Protein AF-A0A0D6QF45-F1 (afdb_monomer_lite)

pLDDT: mean 82.02, std 12.29, range [34.06, 95.31]

Radius of gyration: 24.41 Å; chains: 1; bounding box: 62×56×66 Å

Sequence (271 aa):
MAVQIRWSPSSDTDIDYYNVESGPEAIGPWTSIVHVSESLTGSYFNTTLGLYEYTDQNGSLSTWYRVTVVNQLGILSSPSAPFQSIGLVSPPLADVDELKAYLDITHTNDDALITTLIAAASTFVESYTGVDFRYRLKTEIRDGDGGKLMTLRERPVVSIVSVAIDEQSIAESVGLSVDGWYFHDGHLRLRGHRFTLGDGNVQISYTCGYPVVPFDIKQAVIEMAGLKYRDRTRIGKTSESMAGQSVSFLPAVVPLSVLAVLDAYRRIPCL

Structure (mmCIF, N/CA/C/O backbone):
data_AF-A0A0D6QF45-F1
#
_entry.id   AF-A0A0D6QF45-F1
#
loop_
_atom_site.group_PDB
_atom_site.id
_atom_site.type_symbol
_atom_site.label_atom_id
_atom_site.label_alt_id
_atom_site.label_comp_id
_atom_site.label_asym_id
_atom_site.label_entity_id
_atom_site.label_seq_id
_atom_site.pdbx_PDB_ins_code
_atom_site.Cartn_x
_atom_site.Cartn_y
_atom_site.Cartn_z
_atom_site.occupancy
_atom_site.B_iso_or_equiv
_atom_site.auth_seq_id
_atom_site.auth_comp_id
_atom_site.auth_asym_id
_atom_site.auth_atom_id
_atom_site.pdbx_PDB_model_num
ATOM 1 N N . MET A 1 1 ? 0.188 13.848 14.757 1.00 58.53 1 MET A N 1
ATOM 2 C CA . MET A 1 1 ? 0.964 12.587 14.833 1.00 58.53 1 MET A CA 1
ATOM 3 C C . MET A 1 1 ? 2.325 12.919 14.263 1.00 58.53 1 MET A C 1
ATOM 5 O O . MET A 1 1 ? 2.348 13.488 13.189 1.00 58.53 1 MET A O 1
ATOM 9 N N . ALA A 1 2 ? 3.434 12.641 14.947 1.00 67.50 2 ALA A N 1
ATOM 10 C CA . ALA A 1 2 ? 4.733 13.021 14.396 1.00 67.50 2 ALA A CA 1
ATOM 11 C C . ALA A 1 2 ? 4.996 12.290 13.067 1.00 67.50 2 ALA A C 1
ATOM 13 O O . ALA A 1 2 ? 4.770 11.083 12.949 1.00 67.50 2 ALA A O 1
ATOM 14 N N . VAL A 1 3 ? 5.452 13.041 12.076 1.00 74.50 3 VAL A N 1
ATOM 15 C CA . VAL A 1 3 ? 5.662 12.604 10.700 1.00 74.50 3 VAL A CA 1
ATOM 16 C C . VAL A 1 3 ? 7.142 12.739 10.373 1.00 74.50 3 VAL A C 1
ATOM 18 O O . VAL A 1 3 ? 7.715 13.799 10.595 1.00 74.50 3 VAL A O 1
ATOM 21 N N . GLN A 1 4 ? 7.765 11.689 9.835 1.00 82.38 4 GLN A N 1
ATOM 22 C CA . GLN A 1 4 ? 9.158 11.759 9.394 1.00 82.38 4 GLN A CA 1
ATOM 23 C C . GLN A 1 4 ? 9.240 11.914 7.874 1.00 82.38 4 GLN A C 1
ATOM 25 O O . GLN A 1 4 ? 8.581 11.195 7.123 1.00 82.38 4 GLN A O 1
ATOM 30 N N . ILE A 1 5 ? 10.077 12.845 7.438 1.00 83.75 5 ILE A N 1
ATOM 31 C CA . ILE A 1 5 ? 10.382 13.152 6.044 1.00 83.75 5 ILE A CA 1
ATOM 32 C C . ILE A 1 5 ? 11.847 12.814 5.807 1.00 83.75 5 ILE A C 1
ATOM 34 O O . ILE A 1 5 ? 12.688 13.073 6.671 1.00 83.75 5 ILE A O 1
ATOM 38 N N . ARG A 1 6 ? 12.149 12.238 4.642 1.00 84.31 6 ARG A N 1
ATOM 39 C CA . ARG A 1 6 ? 13.512 11.887 4.243 1.00 84.31 6 ARG A CA 1
ATOM 40 C C . ARG A 1 6 ? 13.784 12.310 2.811 1.00 84.31 6 ARG A C 1
ATOM 42 O O . ARG A 1 6 ? 12.895 12.198 1.970 1.00 84.31 6 ARG A O 1
ATOM 49 N N . TRP A 1 7 ? 15.003 12.752 2.534 1.00 85.25 7 TRP A N 1
ATOM 50 C CA . TRP A 1 7 ? 15.450 13.073 1.179 1.00 85.25 7 TRP A CA 1
ATOM 51 C C . TRP A 1 7 ? 16.940 12.786 1.009 1.00 85.25 7 TRP A C 1
ATOM 53 O O . TRP A 1 7 ? 17.706 12.757 1.975 1.00 85.25 7 TRP A O 1
ATOM 63 N N . SER A 1 8 ? 17.339 12.541 -0.235 1.00 84.44 8 SER A N 1
ATOM 64 C CA . SER A 1 8 ? 18.741 12.335 -0.586 1.00 84.44 8 SER A CA 1
ATOM 65 C C . SER A 1 8 ? 19.498 13.664 -0.611 1.00 84.44 8 SER A C 1
ATOM 67 O O . SER A 1 8 ? 18.905 14.681 -0.981 1.00 84.44 8 SER A O 1
ATOM 69 N N . PRO A 1 9 ? 20.798 13.673 -0.267 1.00 83.94 9 PRO A N 1
ATOM 70 C CA . PRO A 1 9 ? 21.658 14.814 -0.559 1.00 83.94 9 PRO A CA 1
ATOM 71 C C . PRO A 1 9 ? 21.661 15.093 -2.068 1.00 83.94 9 PRO A C 1
ATOM 73 O O . PRO A 1 9 ? 21.595 14.171 -2.886 1.00 83.94 9 PRO A O 1
ATOM 76 N N . SER A 1 10 ? 21.717 16.369 -2.429 1.00 80.44 10 SER A N 1
ATOM 77 C CA . SER A 1 10 ? 21.915 16.800 -3.809 1.00 80.44 10 SER A CA 1
ATOM 78 C C . SER A 1 10 ? 23.373 16.583 -4.235 1.00 80.44 10 SER A C 1
ATOM 80 O O . SER A 1 10 ? 24.265 16.408 -3.407 1.00 80.44 10 SER A O 1
ATOM 82 N N . SER A 1 11 ? 23.616 16.570 -5.545 1.00 78.44 11 SER A N 1
ATOM 83 C CA . SER A 1 11 ? 24.958 16.482 -6.129 1.00 78.44 11 SER A CA 1
ATOM 84 C C . SER A 1 11 ? 25.642 17.841 -6.315 1.00 78.44 11 SER A C 1
ATOM 86 O O . SER A 1 11 ? 26.818 17.870 -6.677 1.00 78.44 11 SER A O 1
ATOM 88 N N . ASP A 1 12 ? 24.913 18.946 -6.135 1.00 78.25 12 ASP A N 1
ATOM 89 C CA . ASP A 1 12 ? 25.458 20.297 -6.294 1.00 78.25 12 ASP A CA 1
ATOM 90 C C . ASP A 1 12 ? 26.380 20.667 -5.127 1.00 78.25 12 ASP A C 1
ATOM 92 O O . ASP A 1 12 ? 26.134 20.310 -3.980 1.00 78.25 12 ASP A O 1
ATOM 96 N N . THR A 1 13 ? 27.464 21.387 -5.420 1.00 77.94 13 THR A N 1
ATOM 97 C CA . THR A 1 13 ? 28.523 21.697 -4.442 1.00 77.94 13 THR A CA 1
ATOM 98 C C . THR A 1 13 ? 28.381 23.067 -3.777 1.00 77.94 13 THR A C 1
ATOM 100 O O . THR A 1 13 ? 29.193 23.412 -2.921 1.00 77.94 13 THR A O 1
ATOM 103 N N . ASP A 1 14 ? 27.427 23.891 -4.214 1.00 84.69 14 ASP A N 1
ATOM 104 C CA . ASP A 1 14 ? 27.227 25.276 -3.764 1.00 84.69 14 ASP A CA 1
ATOM 105 C C . ASP A 1 14 ? 26.024 25.443 -2.821 1.00 84.69 14 ASP A C 1
ATOM 107 O O . ASP A 1 14 ? 25.532 26.557 -2.619 1.00 84.69 14 ASP A O 1
ATOM 111 N N . ILE A 1 15 ? 25.551 24.350 -2.226 1.00 84.62 15 ILE A N 1
ATOM 112 C CA . ILE A 1 15 ? 24.366 24.345 -1.373 1.00 84.62 15 ILE A CA 1
ATOM 113 C C . ILE A 1 15 ? 24.689 24.949 -0.007 1.00 84.62 15 ILE A C 1
ATOM 115 O O . ILE A 1 15 ? 25.722 24.680 0.602 1.00 84.62 15 ILE A O 1
ATOM 119 N N . ASP A 1 16 ? 23.775 25.786 0.475 1.00 87.56 16 ASP A N 1
ATOM 120 C CA . ASP A 1 16 ? 23.804 26.330 1.831 1.00 87.56 16 ASP A CA 1
ATOM 121 C C . ASP A 1 16 ? 22.859 25.526 2.737 1.00 87.56 16 ASP A C 1
ATOM 123 O O . ASP A 1 16 ? 23.262 24.949 3.754 1.00 87.56 16 ASP A O 1
ATOM 127 N N . TYR A 1 17 ? 21.592 25.396 2.325 1.00 89.69 17 TYR A N 1
ATOM 128 C CA . TYR A 1 17 ? 20.597 24.613 3.057 1.00 89.69 17 TYR A CA 1
ATOM 129 C C . TYR A 1 17 ? 19.458 24.083 2.179 1.00 89.69 17 TYR A C 1
ATOM 131 O O . TYR A 1 17 ? 19.120 24.614 1.121 1.00 89.69 17 TYR A O 1
ATOM 139 N N . TYR A 1 18 ? 18.805 23.046 2.692 1.00 90.81 18 TYR A N 1
ATOM 140 C CA . TYR A 1 18 ? 17.531 22.525 2.220 1.00 90.81 18 TYR A CA 1
ATOM 141 C C . TYR A 1 18 ? 16.396 23.228 2.970 1.00 90.81 18 TYR A C 1
ATOM 143 O O . TYR A 1 18 ? 16.365 23.256 4.201 1.00 90.81 18 TYR A O 1
ATOM 151 N N . ASN A 1 19 ? 15.458 23.809 2.233 1.00 92.81 19 ASN A N 1
ATOM 152 C CA . ASN A 1 19 ? 14.226 24.377 2.757 1.00 92.81 19 ASN A CA 1
ATOM 153 C C . ASN A 1 19 ? 13.110 23.338 2.641 1.00 92.81 19 ASN A C 1
ATOM 155 O O . ASN A 1 19 ? 12.711 22.966 1.536 1.00 92.81 19 ASN A O 1
ATOM 159 N N . VAL A 1 20 ? 12.609 22.867 3.780 1.00 91.88 20 VAL A N 1
ATOM 160 C CA . VAL A 1 20 ? 11.455 21.967 3.814 1.00 91.88 20 VAL A CA 1
ATOM 161 C C . VAL A 1 20 ? 10.206 22.815 3.999 1.00 91.88 20 VAL A C 1
ATOM 163 O O . VAL A 1 20 ? 10.118 23.627 4.923 1.00 91.88 20 VAL A O 1
ATOM 166 N N . GLU A 1 21 ? 9.231 22.618 3.121 1.00 93.50 21 GLU A N 1
ATOM 167 C CA . GLU A 1 21 ? 7.959 23.330 3.136 1.00 93.50 21 GLU A CA 1
ATOM 168 C C . GLU A 1 21 ? 6.806 22.341 3.307 1.00 93.50 21 GLU A C 1
ATOM 170 O O . GLU A 1 21 ? 6.863 21.217 2.805 1.00 93.50 21 GLU A O 1
ATOM 175 N N . SER A 1 22 ? 5.743 22.773 3.985 1.00 92.31 22 SER A N 1
ATOM 176 C CA . SER A 1 22 ? 4.495 22.021 4.127 1.00 92.31 22 SER A CA 1
ATOM 177 C C . SER A 1 22 ? 3.303 22.788 3.561 1.00 92.31 22 SER A C 1
ATOM 179 O O . SER A 1 22 ? 3.321 24.020 3.481 1.00 92.31 22 SER A O 1
ATOM 181 N N . GLY A 1 23 ? 2.267 22.060 3.159 1.00 89.50 23 GLY A N 1
ATOM 182 C CA . GLY A 1 23 ? 1.030 22.617 2.630 1.00 89.50 23 GLY A CA 1
ATOM 183 C C . GLY A 1 23 ? -0.173 21.699 2.873 1.00 89.50 23 GLY A C 1
ATOM 184 O O . GLY A 1 23 ? -0.007 20.500 3.123 1.00 89.50 23 GLY A O 1
ATOM 185 N N . PRO A 1 24 ? -1.399 22.247 2.814 1.00 82.69 24 PRO A N 1
ATOM 186 C CA . PRO A 1 24 ? -2.621 21.460 2.966 1.00 82.69 24 PRO A CA 1
ATOM 187 C C . PRO A 1 24 ? -2.957 20.640 1.708 1.00 82.69 24 PRO A C 1
ATOM 189 O O . PRO A 1 24 ? -3.601 19.600 1.815 1.00 82.69 24 PRO A O 1
ATOM 192 N N . GLU A 1 25 ? -2.504 21.078 0.528 1.00 83.81 25 GLU A N 1
ATOM 193 C CA . GLU A 1 25 ? -2.778 20.448 -0.768 1.00 83.81 25 GLU A CA 1
ATOM 194 C C . GLU A 1 25 ? -1.499 20.313 -1.605 1.00 83.81 25 GLU A C 1
ATOM 196 O O . GLU A 1 25 ? -0.525 21.040 -1.405 1.00 83.81 25 GLU A O 1
ATOM 201 N N . ALA A 1 26 ? -1.529 19.438 -2.616 1.00 80.56 26 ALA A N 1
ATOM 202 C CA . ALA A 1 26 ? -0.417 19.211 -3.546 1.00 80.56 26 ALA A CA 1
ATOM 203 C C . ALA A 1 26 ? 0.008 20.462 -4.332 1.00 80.56 26 ALA A C 1
ATOM 205 O O . ALA A 1 26 ? 1.092 20.496 -4.903 1.00 80.56 26 ALA A O 1
ATOM 206 N N . ILE A 1 27 ? -0.848 21.480 -4.394 1.00 84.12 27 ILE A N 1
ATOM 207 C CA . ILE A 1 27 ? -0.597 22.737 -5.104 1.00 84.12 27 ILE A CA 1
ATOM 208 C C . ILE A 1 27 ? -0.188 23.882 -4.162 1.00 84.12 27 ILE A C 1
ATOM 210 O O . ILE A 1 27 ? 0.164 24.963 -4.633 1.00 84.12 27 ILE A O 1
ATOM 214 N N . GLY A 1 28 ? -0.165 23.643 -2.847 1.00 85.56 28 GLY A N 1
ATOM 215 C CA . GLY A 1 28 ? 0.062 24.655 -1.815 1.00 85.56 28 GLY A CA 1
ATOM 216 C C . GLY A 1 28 ? -1.246 25.165 -1.192 1.00 85.56 28 GLY A C 1
ATOM 217 O O . GLY A 1 28 ? -2.274 24.506 -1.313 1.00 85.56 28 GLY A O 1
ATOM 218 N N . PRO A 1 29 ? -1.244 26.318 -0.502 1.00 89.31 29 PRO A N 1
ATOM 219 C CA . PRO A 1 29 ? -0.107 27.205 -0.246 1.00 89.31 29 PRO A CA 1
ATOM 220 C C . PRO A 1 29 ? 1.005 26.524 0.561 1.00 89.31 29 PRO A C 1
ATOM 222 O O . PRO A 1 29 ? 0.740 25.657 1.389 1.00 89.31 29 PRO A O 1
ATOM 225 N N . TRP A 1 30 ? 2.250 26.928 0.309 1.00 91.25 30 TRP A N 1
ATOM 226 C CA . TRP A 1 30 ? 3.442 26.341 0.922 1.00 91.25 30 TRP A CA 1
ATOM 227 C C . TRP A 1 30 ? 3.990 27.241 2.022 1.00 91.25 30 TRP A C 1
ATOM 229 O O . TRP A 1 30 ? 4.146 28.444 1.822 1.00 91.25 30 TRP A O 1
ATOM 239 N N . THR A 1 31 ? 4.287 26.649 3.173 1.00 92.31 31 THR A N 1
ATOM 240 C CA . THR A 1 31 ? 4.872 27.327 4.332 1.00 92.31 31 THR A CA 1
ATOM 241 C C . THR A 1 31 ? 6.173 26.634 4.707 1.00 92.31 31 THR A C 1
ATOM 243 O O . THR A 1 31 ? 6.184 25.419 4.902 1.00 92.31 31 THR A O 1
ATOM 246 N N . SER A 1 32 ? 7.266 27.392 4.816 1.00 91.44 32 SER A N 1
ATOM 247 C CA . SER A 1 32 ? 8.544 26.859 5.301 1.00 91.44 32 SER A CA 1
ATOM 248 C C . SER A 1 32 ? 8.409 26.408 6.756 1.00 91.44 32 SER A C 1
ATOM 250 O O . SER A 1 32 ? 7.883 27.147 7.592 1.00 91.44 32 SER A O 1
ATOM 252 N N . ILE A 1 33 ? 8.853 25.183 7.038 1.00 90.88 33 ILE A N 1
ATOM 253 C CA . ILE A 1 33 ? 8.795 24.576 8.375 1.00 90.88 33 ILE A CA 1
ATOM 254 C C . ILE A 1 33 ? 10.180 24.426 9.003 1.00 90.88 33 ILE A C 1
ATOM 256 O O . ILE A 1 33 ? 10.314 24.554 10.219 1.00 90.88 33 ILE A O 1
ATOM 260 N N . VAL A 1 34 ? 11.214 24.166 8.197 1.00 91.62 34 VAL A N 1
ATOM 261 C CA . VAL A 1 34 ? 12.590 24.030 8.679 1.00 91.62 34 VAL A CA 1
ATOM 262 C C . VAL A 1 34 ? 13.604 24.320 7.572 1.00 91.62 34 VAL A C 1
ATOM 264 O O . VAL A 1 34 ? 13.391 23.987 6.405 1.00 91.62 34 VAL A O 1
ATOM 267 N N . HIS A 1 35 ? 14.739 24.889 7.974 1.00 91.12 35 HIS A N 1
ATOM 268 C CA . HIS A 1 35 ? 15.948 24.984 7.164 1.00 91.12 35 HIS A CA 1
ATOM 269 C C . HIS A 1 35 ? 16.980 23.982 7.683 1.00 91.12 35 HIS A C 1
ATOM 271 O O . HIS A 1 35 ? 17.320 23.991 8.869 1.00 91.12 35 HIS A O 1
ATOM 277 N N . VAL A 1 36 ? 17.467 23.113 6.803 1.00 89.00 36 VAL A N 1
ATOM 278 C CA . VAL A 1 36 ? 18.444 22.071 7.123 1.00 89.00 36 VAL A CA 1
ATOM 279 C C . VAL A 1 36 ? 19.729 22.360 6.369 1.00 89.00 36 VAL A C 1
ATOM 281 O O . VAL A 1 36 ? 19.783 22.195 5.156 1.00 89.00 36 VAL A O 1
ATOM 284 N N . SER A 1 37 ? 20.762 22.807 7.080 1.00 85.88 37 SER A N 1
ATOM 285 C CA . SER A 1 37 ? 22.076 23.068 6.484 1.00 85.88 37 SER A CA 1
ATOM 286 C C . SER A 1 37 ? 22.671 21.807 5.864 1.00 85.88 37 SER A C 1
ATOM 288 O O . SER A 1 37 ? 22.517 20.706 6.408 1.00 85.88 37 SER A O 1
ATOM 290 N N . GLU A 1 38 ? 23.400 21.969 4.761 1.00 81.88 38 GLU A N 1
ATOM 291 C CA . GLU A 1 38 ? 24.112 20.858 4.134 1.00 81.88 38 GLU A CA 1
ATOM 292 C C . GLU A 1 38 ? 25.321 20.438 4.985 1.00 81.88 38 GLU A C 1
ATOM 294 O O . GLU A 1 38 ? 26.441 20.921 4.851 1.00 81.88 38 GLU A O 1
ATOM 299 N N . SER A 1 39 ? 25.076 19.531 5.928 1.00 80.38 39 SER A N 1
ATOM 300 C CA . SER A 1 39 ? 26.121 18.921 6.745 1.00 80.38 39 SER A CA 1
ATOM 301 C C . SER A 1 39 ? 25.916 17.414 6.824 1.00 80.38 39 SER A C 1
ATOM 303 O O . SER A 1 39 ? 24.958 16.944 7.435 1.00 80.38 39 SER A O 1
ATOM 305 N N . LEU A 1 40 ? 26.843 16.652 6.236 1.00 75.94 40 LEU A N 1
ATOM 306 C CA . LEU A 1 40 ? 26.856 15.179 6.267 1.00 75.94 40 LEU A CA 1
ATOM 307 C C . LEU A 1 40 ? 27.230 14.603 7.648 1.00 75.94 40 LEU A C 1
ATOM 309 O O . LEU A 1 40 ? 27.296 13.391 7.836 1.00 75.94 40 LEU A O 1
ATOM 313 N N . THR A 1 41 ? 27.496 15.471 8.621 1.00 73.75 41 THR A N 1
ATOM 314 C CA . THR A 1 41 ? 27.733 15.133 10.031 1.00 73.75 41 THR A CA 1
ATOM 315 C C . THR A 1 41 ? 26.748 15.843 10.965 1.00 73.75 41 THR A C 1
ATOM 317 O O . THR A 1 41 ? 26.890 15.768 12.186 1.00 73.75 41 THR A O 1
ATOM 320 N N . GLY A 1 42 ? 25.754 16.542 10.406 1.00 75.88 42 GLY A N 1
ATOM 321 C CA . GLY A 1 42 ? 24.761 17.306 11.153 1.00 75.88 42 GLY A CA 1
ATOM 322 C C . GLY A 1 42 ? 23.675 16.433 11.786 1.00 75.88 42 GLY A C 1
ATOM 323 O O . GLY A 1 42 ? 23.462 15.287 11.401 1.00 75.88 42 GLY A O 1
ATOM 324 N N . SER A 1 43 ? 22.923 17.008 12.728 1.00 77.94 43 SER A N 1
ATOM 325 C CA . SER A 1 43 ? 21.840 16.325 13.461 1.00 77.94 43 SER A CA 1
ATOM 326 C C . SER A 1 43 ? 20.685 15.833 12.584 1.00 77.94 43 SER A C 1
ATOM 328 O O . SER A 1 43 ? 19.901 14.999 13.025 1.00 77.94 43 SER A O 1
ATOM 330 N N . TYR A 1 44 ? 20.566 16.366 11.369 1.00 83.31 44 TYR A N 1
ATOM 331 C CA . TYR A 1 44 ? 19.540 15.995 10.397 1.00 83.31 44 TYR A CA 1
ATOM 332 C C . TYR A 1 44 ? 20.024 14.957 9.382 1.00 83.31 44 TYR A C 1
ATOM 334 O O . TYR A 1 44 ? 19.238 14.554 8.536 1.00 83.31 44 TYR A O 1
ATOM 342 N N . PHE A 1 45 ? 21.290 14.531 9.417 1.00 83.88 45 PHE A N 1
ATOM 343 C CA . PHE A 1 45 ? 21.816 13.546 8.474 1.00 83.88 45 PHE A CA 1
ATOM 344 C C . PHE A 1 45 ? 21.959 12.176 9.137 1.00 83.88 45 PHE A C 1
ATOM 346 O O . PHE A 1 45 ? 22.703 11.997 10.104 1.00 83.88 45 PHE A O 1
ATOM 353 N N . ASN A 1 46 ? 21.259 11.182 8.597 1.00 82.06 46 ASN A N 1
ATOM 354 C CA . ASN A 1 46 ? 21.357 9.803 9.041 1.00 82.06 46 ASN A CA 1
ATOM 355 C C . ASN A 1 46 ? 22.508 9.112 8.303 1.00 82.06 46 ASN A C 1
ATOM 357 O O . ASN A 1 46 ? 22.357 8.646 7.174 1.00 82.06 46 ASN A O 1
ATOM 361 N N . THR A 1 47 ? 23.660 9.008 8.964 1.00 79.88 47 THR A N 1
ATOM 362 C CA . THR A 1 47 ? 24.881 8.402 8.402 1.00 79.88 47 THR A CA 1
ATOM 363 C C . THR A 1 47 ? 24.743 6.918 8.067 1.00 79.88 47 THR A C 1
ATOM 365 O O . THR A 1 47 ? 25.509 6.407 7.258 1.00 79.88 47 THR A O 1
ATOM 368 N N . THR A 1 48 ? 23.770 6.221 8.661 1.00 75.81 48 THR A N 1
ATOM 369 C CA . THR A 1 48 ? 23.513 4.800 8.378 1.00 75.81 48 THR A CA 1
ATOM 370 C C . THR A 1 48 ? 22.713 4.624 7.089 1.00 75.81 48 THR A C 1
ATOM 372 O O . THR A 1 48 ? 22.957 3.681 6.342 1.00 75.81 48 THR A O 1
ATOM 375 N N . LEU A 1 49 ? 21.765 5.527 6.819 1.00 69.44 49 LEU A N 1
ATOM 376 C CA . LEU A 1 49 ? 20.926 5.491 5.616 1.00 69.44 49 LEU A CA 1
ATOM 377 C C . LEU A 1 49 ? 21.485 6.332 4.461 1.00 69.44 49 LEU A C 1
ATOM 379 O O . LEU A 1 49 ? 21.058 6.147 3.326 1.00 69.44 49 LEU A O 1
ATOM 383 N N . GLY A 1 50 ? 22.411 7.253 4.738 1.00 82.56 50 GLY A N 1
ATOM 384 C CA . GLY A 1 50 ? 22.927 8.207 3.754 1.00 82.56 50 GLY A CA 1
ATOM 385 C C . GLY A 1 50 ? 21.888 9.244 3.312 1.00 82.56 50 GLY A C 1
ATOM 386 O O . GLY A 1 50 ? 21.953 9.730 2.187 1.00 82.56 50 GLY A O 1
ATOM 387 N N . LEU A 1 51 ? 20.910 9.551 4.170 1.00 84.81 51 LEU A N 1
ATOM 388 C CA . LEU A 1 51 ? 19.774 10.429 3.870 1.00 84.81 51 LEU A CA 1
ATOM 389 C C . LEU A 1 51 ? 19.643 11.529 4.923 1.00 84.81 51 LEU A C 1
ATOM 391 O O . LEU A 1 51 ? 19.959 11.315 6.095 1.00 84.81 51 LEU A O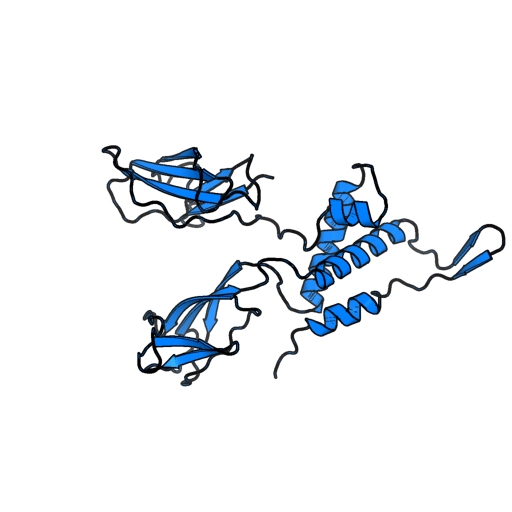 1
ATOM 395 N N . TYR A 1 52 ? 19.106 12.677 4.518 1.00 86.06 52 TYR A N 1
ATOM 396 C CA . TYR A 1 52 ? 18.606 13.672 5.460 1.00 86.06 52 TYR A CA 1
ATOM 397 C C . TYR A 1 52 ? 17.242 13.247 6.008 1.00 86.06 52 TYR A C 1
ATOM 399 O O . TYR A 1 52 ? 16.421 12.689 5.279 1.00 86.06 52 TYR A O 1
ATOM 407 N N . GLU A 1 53 ? 17.000 13.517 7.288 1.00 86.00 53 GLU A N 1
ATOM 408 C CA . GLU A 1 53 ? 15.771 13.193 8.003 1.00 86.00 53 GLU A CA 1
ATOM 409 C C . GLU A 1 53 ? 15.283 14.389 8.827 1.00 86.00 53 GLU A C 1
ATOM 411 O O . GLU A 1 53 ? 16.044 15.027 9.557 1.00 86.00 53 GLU A O 1
ATOM 416 N N . TYR A 1 54 ? 13.980 14.655 8.764 1.00 87.12 54 TYR A N 1
ATOM 417 C CA . TYR A 1 54 ? 13.312 15.636 9.616 1.00 87.12 54 TYR A CA 1
ATOM 418 C C . TYR A 1 54 ? 12.002 15.068 10.156 1.00 87.12 54 TYR A C 1
ATOM 420 O O . TYR A 1 54 ? 11.247 14.439 9.416 1.00 87.12 54 TYR A O 1
ATOM 428 N N . THR A 1 55 ? 11.722 15.302 11.439 1.00 85.50 55 THR A N 1
ATOM 429 C CA . THR A 1 55 ? 10.473 14.880 12.084 1.00 85.50 55 THR A CA 1
ATOM 430 C C . THR A 1 55 ? 9.599 16.095 12.370 1.00 85.50 55 THR A C 1
ATOM 432 O O . THR A 1 55 ? 9.870 16.857 13.299 1.00 85.50 55 THR A O 1
ATOM 435 N N . ASP A 1 56 ? 8.526 16.243 11.601 1.00 84.75 56 ASP A N 1
ATOM 436 C CA . ASP A 1 56 ? 7.475 17.225 11.830 1.00 84.75 56 ASP A CA 1
ATOM 437 C C . ASP A 1 56 ? 6.541 16.735 12.946 1.00 84.75 56 ASP A C 1
ATOM 439 O O . ASP A 1 56 ? 5.768 15.790 12.776 1.00 84.75 56 ASP A O 1
ATOM 443 N N . GLN A 1 57 ? 6.607 17.383 14.109 1.00 81.12 57 GLN A N 1
ATOM 444 C CA . GLN A 1 57 ? 5.774 17.042 15.269 1.00 81.12 57 GLN A CA 1
ATOM 445 C C . GLN A 1 57 ? 4.291 17.389 15.058 1.00 81.12 57 GLN A C 1
ATOM 447 O O . GLN A 1 57 ? 3.420 16.763 15.668 1.00 81.12 57 GLN A O 1
ATOM 452 N N . ASN A 1 58 ? 4.003 18.350 14.175 1.00 78.75 58 ASN A N 1
ATOM 453 C CA . ASN A 1 58 ? 2.656 18.844 13.883 1.00 78.75 58 ASN A CA 1
ATOM 454 C C . ASN A 1 58 ? 2.066 18.235 12.602 1.00 78.75 58 ASN A C 1
ATOM 456 O O . ASN A 1 58 ? 0.926 18.534 12.247 1.00 78.75 58 ASN A O 1
ATOM 460 N N . GLY A 1 59 ? 2.827 17.374 11.926 1.00 73.81 59 GLY A N 1
ATOM 461 C CA . GLY A 1 59 ? 2.424 16.739 10.684 1.00 73.81 59 GLY A CA 1
ATOM 462 C C . GLY A 1 59 ? 1.233 15.785 10.817 1.00 73.81 59 GLY A C 1
ATOM 463 O O . GLY A 1 59 ? 0.824 15.343 11.898 1.00 73.81 59 GLY A O 1
ATOM 464 N N . SER A 1 60 ? 0.673 15.452 9.660 1.00 76.69 60 SER A N 1
ATOM 465 C CA . SER A 1 60 ? -0.325 14.404 9.460 1.00 76.69 60 SER A CA 1
ATOM 466 C C . SER A 1 60 ? 0.004 13.642 8.173 1.00 76.69 60 SER A C 1
ATOM 468 O O . SER A 1 60 ? 0.738 14.137 7.316 1.00 76.69 60 SER A O 1
ATOM 470 N N . LEU A 1 61 ? -0.582 12.455 8.000 1.00 73.69 61 LEU A N 1
ATOM 471 C CA . LEU A 1 61 ? -0.502 11.694 6.745 1.00 73.69 61 LEU A CA 1
ATOM 472 C C . LEU A 1 61 ? -1.155 12.436 5.567 1.00 73.69 61 LEU A C 1
ATOM 474 O O . LEU A 1 61 ? -0.849 12.159 4.414 1.00 73.69 61 LEU A O 1
ATOM 478 N N . SER A 1 62 ? -2.034 13.400 5.851 1.00 78.06 62 SER A N 1
ATOM 479 C CA . SER A 1 62 ? -2.651 14.270 4.846 1.00 78.06 62 SER A CA 1
ATOM 480 C C . SER A 1 62 ? -1.800 15.489 4.479 1.00 78.06 62 SER A C 1
ATOM 482 O O . SER A 1 62 ? -2.079 16.129 3.466 1.00 78.06 62 SER A O 1
ATOM 484 N N . THR A 1 63 ? -0.790 15.832 5.286 1.00 83.62 63 THR A N 1
ATOM 485 C CA . THR A 1 63 ? 0.058 17.004 5.052 1.00 83.62 63 THR A CA 1
ATOM 486 C C . THR A 1 63 ? 0.958 16.756 3.849 1.00 83.62 63 THR A C 1
ATOM 488 O O . THR A 1 63 ? 1.636 15.728 3.764 1.00 83.62 63 THR A O 1
ATOM 491 N N . TRP A 1 64 ? 0.956 17.708 2.919 1.00 87.06 64 TRP A N 1
ATOM 492 C CA . TRP A 1 64 ? 1.847 17.705 1.770 1.00 87.06 64 TRP A CA 1
ATOM 493 C C . TRP A 1 64 ? 3.155 18.394 2.125 1.00 87.06 64 TRP A C 1
ATOM 495 O O . TRP A 1 64 ? 3.166 19.398 2.833 1.00 87.06 64 TRP A O 1
ATOM 505 N N . TYR A 1 65 ? 4.246 17.874 1.586 1.00 90.75 65 TYR A N 1
ATOM 506 C CA . TYR A 1 65 ? 5.594 18.371 1.773 1.00 90.75 65 TYR A CA 1
ATOM 507 C C . TYR A 1 65 ? 6.291 18.523 0.426 1.00 90.75 65 TYR A C 1
ATOM 509 O O . TYR A 1 65 ? 6.002 17.808 -0.537 1.00 90.75 65 TYR A O 1
ATOM 517 N N . ARG A 1 66 ? 7.234 19.456 0.368 1.00 91.38 66 ARG A N 1
ATOM 518 C CA . ARG A 1 66 ? 8.197 19.579 -0.728 1.00 91.38 66 ARG A CA 1
ATOM 519 C C . ARG A 1 66 ? 9.516 20.111 -0.188 1.00 91.38 66 ARG A C 1
ATOM 521 O O . ARG A 1 66 ? 9.552 20.723 0.881 1.00 91.38 66 ARG A O 1
ATOM 528 N N . VAL A 1 67 ? 10.587 19.891 -0.939 1.00 91.06 67 VAL A N 1
ATOM 529 C CA . VAL A 1 67 ? 11.924 20.377 -0.592 1.00 91.06 67 VAL A CA 1
ATOM 530 C C . VAL A 1 67 ? 12.431 21.287 -1.704 1.00 91.06 67 VAL A C 1
ATOM 532 O O . VAL A 1 67 ? 12.344 20.948 -2.886 1.00 91.06 67 VAL A O 1
ATOM 535 N N . THR A 1 68 ? 12.952 22.447 -1.320 1.00 90.38 68 THR A N 1
ATOM 536 C CA . THR A 1 68 ? 13.717 23.355 -2.182 1.00 90.38 68 THR A CA 1
ATOM 537 C C . THR A 1 68 ? 15.152 23.441 -1.688 1.00 90.38 68 THR A C 1
ATOM 539 O O . THR A 1 68 ? 15.407 23.357 -0.490 1.00 90.38 68 THR A O 1
ATOM 542 N N . VAL A 1 69 ? 16.100 23.628 -2.599 1.00 90.19 69 VAL A N 1
ATOM 543 C CA . VAL A 1 69 ? 17.505 23.856 -2.252 1.00 90.19 69 VAL A CA 1
ATOM 544 C C . VAL A 1 69 ? 17.800 25.345 -2.370 1.00 90.19 69 VAL A C 1
ATOM 546 O O . VAL A 1 69 ? 17.314 25.999 -3.296 1.00 90.19 69 VAL A O 1
ATOM 549 N N . VAL A 1 70 ? 18.579 25.878 -1.432 1.00 90.00 70 VAL A N 1
ATOM 550 C CA . VAL A 1 70 ? 19.089 27.250 -1.469 1.00 90.00 70 VAL A CA 1
ATOM 551 C C . VAL A 1 70 ? 20.608 27.205 -1.494 1.00 90.00 70 VAL A C 1
ATOM 553 O O . VAL A 1 70 ? 21.228 26.525 -0.675 1.00 90.00 70 VAL A O 1
ATOM 556 N N . ASN A 1 71 ? 21.205 27.915 -2.448 1.00 89.12 71 ASN A N 1
ATOM 557 C CA . ASN A 1 71 ? 22.656 28.010 -2.558 1.00 89.12 71 ASN A CA 1
ATOM 558 C C . ASN A 1 71 ? 23.240 29.116 -1.662 1.00 89.12 71 ASN A C 1
ATOM 560 O O . ASN A 1 71 ? 22.511 29.941 -1.111 1.00 89.12 71 ASN A O 1
ATOM 564 N N . GLN A 1 72 ? 24.569 29.185 -1.572 1.00 85.56 72 GLN A N 1
ATOM 565 C CA . GLN A 1 72 ? 25.292 30.189 -0.765 1.00 85.56 72 GLN A CA 1
ATOM 566 C C . GLN A 1 72 ? 25.019 31.651 -1.166 1.00 85.56 72 GLN A C 1
ATOM 568 O O . GLN A 1 72 ? 25.325 32.573 -0.410 1.00 85.56 72 GLN A O 1
ATOM 573 N N . LEU A 1 73 ? 24.450 31.879 -2.353 1.00 86.31 73 LEU A N 1
ATOM 574 C CA . LEU A 1 73 ? 24.058 33.198 -2.854 1.00 86.31 73 LEU A CA 1
ATOM 575 C C . LEU A 1 73 ? 22.572 3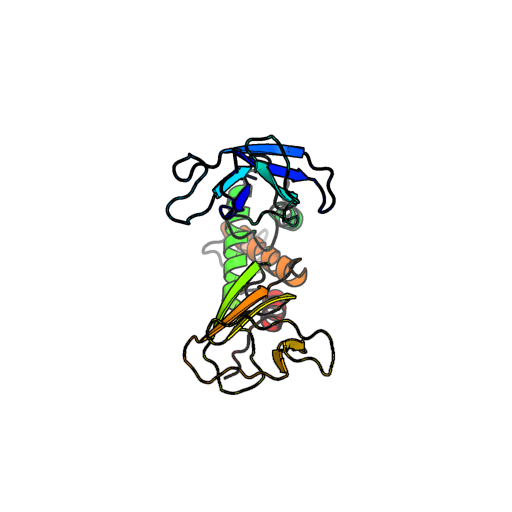3.515 -2.601 1.00 86.31 73 LEU A C 1
ATOM 577 O O . LEU A 1 73 ? 22.102 34.580 -3.005 1.00 86.31 73 LEU A O 1
ATOM 581 N N . GLY A 1 74 ? 21.826 32.617 -1.948 1.00 83.12 74 GLY A N 1
ATOM 582 C CA . GLY A 1 74 ? 20.405 32.784 -1.636 1.00 83.12 74 GLY A CA 1
ATOM 583 C C . GLY A 1 74 ? 19.453 32.505 -2.805 1.00 83.12 74 GLY A C 1
ATOM 584 O O . GLY A 1 74 ? 18.286 32.894 -2.745 1.00 83.12 74 GLY A O 1
ATOM 585 N N . ILE A 1 75 ? 19.923 31.861 -3.877 1.00 86.00 75 ILE A N 1
ATOM 586 C CA . ILE A 1 75 ? 19.105 31.488 -5.038 1.00 86.00 75 ILE A CA 1
ATOM 587 C C . ILE A 1 75 ? 18.427 30.139 -4.773 1.00 86.00 75 ILE A C 1
ATOM 589 O O . ILE A 1 75 ? 19.069 29.183 -4.342 1.00 86.00 75 ILE A O 1
ATOM 593 N N . LEU A 1 76 ? 17.123 30.075 -5.056 1.00 87.38 76 LEU A N 1
ATOM 594 C CA . LEU A 1 76 ? 16.288 28.883 -4.900 1.00 87.38 76 LEU A CA 1
ATOM 595 C C . LEU A 1 76 ? 16.339 27.990 -6.148 1.00 87.38 76 LEU A C 1
ATOM 597 O O . LEU A 1 76 ? 16.238 28.480 -7.276 1.00 87.38 76 LEU A O 1
ATOM 601 N N . SER A 1 77 ? 16.410 26.676 -5.944 1.00 87.12 77 SER A N 1
ATOM 602 C CA . SER A 1 77 ? 16.207 25.678 -6.998 1.00 87.12 77 SER A CA 1
ATOM 603 C C . SER A 1 77 ? 14.729 25.548 -7.387 1.00 87.12 77 SER A C 1
ATOM 605 O O . SER A 1 77 ? 13.827 26.052 -6.714 1.00 87.12 77 SER A O 1
ATOM 607 N N . SER A 1 78 ? 14.455 24.788 -8.454 1.00 86.31 78 SER A N 1
ATOM 608 C CA . SER A 1 78 ? 13.096 24.271 -8.660 1.00 86.31 78 SER A CA 1
ATOM 609 C C . SER A 1 78 ? 12.718 23.339 -7.494 1.00 86.31 78 SER A C 1
ATOM 611 O O . SER A 1 78 ? 13.575 22.564 -7.054 1.00 86.31 78 SER A O 1
ATOM 613 N N . PRO A 1 79 ? 11.479 23.410 -6.972 1.00 87.06 79 PRO A N 1
ATOM 614 C CA . PRO A 1 79 ? 11.031 22.538 -5.891 1.00 87.06 79 PRO A CA 1
ATOM 615 C C . PRO A 1 79 ? 10.945 21.081 -6.344 1.00 87.06 79 PRO A C 1
ATOM 617 O O . PRO A 1 79 ? 10.675 20.793 -7.513 1.00 87.06 79 PRO A O 1
ATOM 620 N N . SER A 1 80 ? 11.098 20.160 -5.392 1.00 86.44 80 SER A N 1
ATOM 621 C CA . SER A 1 80 ? 10.756 18.756 -5.604 1.00 86.44 80 SER A CA 1
ATOM 622 C C . SER A 1 80 ? 9.279 18.597 -5.975 1.00 86.44 80 SER A C 1
ATOM 624 O O . SER A 1 80 ? 8.437 19.433 -5.628 1.00 86.44 80 SER A O 1
ATOM 626 N N . ALA A 1 81 ? 8.938 17.471 -6.607 1.00 85.31 81 ALA A N 1
ATOM 627 C CA . ALA A 1 81 ? 7.542 17.063 -6.700 1.00 85.31 81 ALA A CA 1
ATOM 628 C C . ALA A 1 81 ? 6.936 16.995 -5.278 1.00 85.31 81 ALA A C 1
ATOM 630 O O . ALA A 1 81 ? 7.581 16.437 -4.384 1.00 85.31 81 ALA A O 1
ATOM 631 N N . PRO A 1 82 ? 5.746 17.574 -5.047 1.00 87.94 82 PRO A N 1
ATOM 632 C CA . PRO A 1 82 ? 5.023 17.450 -3.788 1.00 87.94 82 PRO A CA 1
ATOM 633 C C . PRO A 1 82 ? 4.783 15.989 -3.407 1.00 87.94 82 PRO A C 1
ATOM 635 O O . PRO A 1 82 ? 4.396 15.180 -4.251 1.00 87.94 82 PRO A O 1
ATOM 638 N N . PHE A 1 83 ? 4.962 15.656 -2.134 1.00 80.88 83 PHE A N 1
ATOM 639 C CA . PHE A 1 83 ? 4.724 14.315 -1.606 1.00 80.88 83 PHE A CA 1
ATOM 640 C C . PHE A 1 83 ? 4.059 14.381 -0.231 1.00 80.88 83 PHE A C 1
ATOM 642 O O . PHE A 1 83 ? 4.209 15.355 0.498 1.00 80.88 83 PHE A O 1
ATOM 649 N N . GLN A 1 84 ? 3.317 13.344 0.140 1.00 82.12 84 GLN A N 1
ATOM 650 C CA . GLN A 1 84 ? 2.750 13.216 1.483 1.00 82.12 84 GLN A CA 1
ATOM 651 C C . GLN A 1 84 ? 3.630 12.330 2.354 1.00 82.12 84 GLN A C 1
ATOM 653 O O . GLN A 1 84 ? 4.417 11.515 1.862 1.00 82.12 84 GLN A O 1
ATOM 658 N N . SER A 1 85 ? 3.497 12.495 3.665 1.00 63.88 85 SER A N 1
ATOM 659 C CA . SER A 1 85 ? 4.204 11.635 4.598 1.00 63.88 85 SER A CA 1
ATOM 660 C C . SER A 1 85 ? 3.667 10.213 4.623 1.00 63.88 85 SER A C 1
ATOM 662 O O . SER A 1 85 ? 2.477 9.962 4.437 1.00 63.88 85 SER A O 1
ATOM 664 N N . ILE A 1 86 ? 4.564 9.272 4.908 1.00 55.22 86 ILE A N 1
ATOM 665 C CA . ILE A 1 86 ? 4.213 7.885 5.180 1.00 55.22 86 ILE A CA 1
ATOM 666 C C . ILE A 1 86 ? 4.489 7.602 6.658 1.00 55.22 86 ILE A C 1
ATOM 668 O O . ILE A 1 86 ? 5.565 7.905 7.172 1.00 55.22 86 ILE A O 1
ATOM 672 N N . GLY A 1 87 ? 3.505 7.064 7.376 1.00 47.75 87 GLY A N 1
ATOM 673 C CA . GLY A 1 87 ? 3.670 6.735 8.793 1.00 47.75 87 GLY A CA 1
ATOM 674 C C . GLY A 1 87 ? 4.792 5.710 9.003 1.00 47.75 87 GLY A C 1
ATOM 675 O O . GLY A 1 87 ? 4.855 4.710 8.289 1.00 47.75 87 GLY A O 1
ATOM 676 N N . LEU A 1 88 ? 5.656 5.948 10.003 1.00 44.03 88 LEU A N 1
ATOM 677 C CA . LEU A 1 88 ? 6.726 5.030 10.453 1.00 44.03 88 LEU A CA 1
ATOM 678 C C . LEU A 1 88 ? 6.205 3.748 11.122 1.00 44.03 88 LEU A C 1
ATOM 680 O O . LEU A 1 88 ? 6.954 2.804 11.357 1.00 44.03 88 LEU A O 1
ATOM 684 N N . VAL A 1 89 ? 4.913 3.709 11.409 1.00 43.97 89 VAL A N 1
ATOM 685 C CA . VAL A 1 89 ? 4.150 2.518 11.768 1.00 43.97 89 VAL A CA 1
ATOM 686 C C . VAL A 1 89 ? 3.103 2.330 10.691 1.00 43.97 89 VAL A C 1
ATOM 688 O O . VAL A 1 89 ? 2.584 3.314 10.164 1.00 43.97 89 VAL A O 1
ATOM 691 N N . SER A 1 90 ? 2.818 1.074 10.347 1.00 48.88 90 SER A N 1
ATOM 692 C CA . SER A 1 90 ? 1.785 0.754 9.370 1.00 48.88 90 SER A CA 1
ATOM 693 C C . SER A 1 90 ? 0.474 1.431 9.794 1.00 48.88 90 SER A C 1
ATOM 695 O O . SER A 1 90 ? -0.035 1.029 10.841 1.00 48.88 90 SER A O 1
ATOM 697 N N . PRO A 1 91 ? -0.064 2.467 9.094 1.00 56.06 91 PRO A N 1
ATOM 698 C CA . PRO A 1 91 ? -1.406 2.942 9.380 1.00 56.06 91 PRO A CA 1
ATOM 699 C C . PRO A 1 91 ? -2.350 1.742 9.402 1.00 56.06 91 PRO A C 1
ATOM 701 O O . PRO A 1 91 ? -2.340 0.962 8.443 1.00 56.06 91 PRO A O 1
ATOM 704 N N . PRO A 1 92 ? -3.095 1.551 10.500 1.00 59.38 92 PRO A N 1
ATOM 705 C CA . PRO A 1 92 ? -4.074 0.487 10.570 1.00 59.38 92 PRO A CA 1
ATOM 706 C C . PRO A 1 92 ? -5.085 0.636 9.427 1.00 59.38 92 PRO A C 1
ATOM 708 O O . PRO A 1 92 ? -5.381 1.744 8.981 1.00 59.38 92 PRO A O 1
ATOM 711 N N . LEU A 1 93 ? -5.619 -0.487 8.943 1.00 71.88 93 LEU A N 1
ATOM 712 C CA . LEU A 1 93 ? -6.570 -0.498 7.822 1.00 71.88 93 LEU A CA 1
ATOM 713 C C . LEU A 1 93 ? -7.917 0.173 8.167 1.00 71.88 93 LEU A C 1
ATOM 715 O O . LEU A 1 93 ? -8.710 0.466 7.272 1.00 71.88 93 LEU A O 1
ATOM 719 N N . ALA A 1 94 ? -8.163 0.411 9.456 1.00 77.56 94 ALA A N 1
ATOM 720 C CA . ALA A 1 94 ? -9.319 1.104 10.007 1.00 77.56 94 ALA A CA 1
ATOM 721 C C . ALA A 1 94 ? -8.877 2.078 11.107 1.00 77.56 94 ALA A C 1
ATOM 723 O O . ALA A 1 94 ? -7.827 1.882 11.726 1.00 77.56 94 ALA A O 1
ATOM 724 N N . ASP A 1 95 ? -9.686 3.101 11.367 1.00 80.69 95 ASP A N 1
ATOM 725 C CA . ASP A 1 95 ? -9.395 4.099 12.396 1.00 80.69 95 ASP A CA 1
ATOM 726 C C . ASP A 1 95 ? -10.028 3.761 13.764 1.00 80.69 95 ASP A C 1
ATOM 728 O O . ASP A 1 95 ? -11.010 3.016 13.868 1.00 80.69 95 ASP A O 1
ATOM 732 N N . VAL A 1 96 ? -9.455 4.315 14.838 1.00 82.38 96 VAL A N 1
ATOM 733 C CA . VAL A 1 96 ? -9.956 4.149 16.213 1.00 82.38 96 VAL A CA 1
ATOM 734 C C . VAL A 1 96 ? -11.360 4.740 16.358 1.00 82.38 96 VAL A C 1
ATOM 736 O O . VAL A 1 96 ? -12.205 4.138 17.026 1.00 82.38 96 VAL A O 1
ATOM 739 N N . ASP A 1 97 ? -11.640 5.874 15.712 1.00 84.06 97 ASP A N 1
ATOM 740 C CA . ASP A 1 97 ? -12.953 6.520 15.773 1.00 84.06 97 ASP A CA 1
ATOM 741 C C . ASP A 1 97 ? -14.018 5.715 15.017 1.00 84.06 97 ASP A C 1
ATOM 743 O O . ASP A 1 97 ? -15.153 5.605 15.485 1.00 84.06 97 ASP A O 1
ATOM 747 N N . GLU A 1 98 ? -13.646 5.062 13.912 1.00 84.00 98 GLU A N 1
ATOM 748 C CA . GLU A 1 98 ? -14.539 4.167 13.162 1.00 84.00 98 GLU A CA 1
ATOM 749 C C . GLU A 1 98 ? -14.953 2.951 14.007 1.00 84.00 98 GLU A C 1
ATOM 751 O O . GLU A 1 98 ? -16.136 2.598 14.052 1.00 84.00 98 GLU A O 1
ATOM 756 N N . LEU A 1 99 ? -14.013 2.333 14.739 1.00 87.00 99 LEU A N 1
ATOM 757 C CA . LEU A 1 99 ? -14.353 1.221 15.633 1.00 87.00 99 LEU A CA 1
ATOM 758 C C . LEU A 1 99 ? -15.185 1.683 16.837 1.00 87.00 99 LEU A C 1
ATOM 760 O O . LEU A 1 99 ? -16.114 0.978 17.240 1.00 87.00 99 LEU A O 1
ATOM 764 N N . LYS A 1 100 ? -14.885 2.850 17.416 1.00 86.88 100 LYS A N 1
ATOM 765 C CA . LYS A 1 100 ? -15.684 3.410 18.519 1.00 86.88 100 LYS A CA 1
ATOM 766 C C . LYS A 1 100 ? -17.118 3.687 18.089 1.00 86.88 100 LYS A C 1
ATOM 768 O O . LYS A 1 100 ? -18.037 3.306 18.812 1.00 86.88 100 LYS A O 1
ATOM 773 N N . ALA A 1 101 ? -17.309 4.256 16.899 1.00 88.50 101 ALA A N 1
ATOM 774 C CA . ALA A 1 101 ? -18.632 4.455 16.317 1.00 88.50 101 ALA A CA 1
ATOM 775 C C . ALA A 1 101 ? -19.371 3.122 16.111 1.00 88.50 101 ALA A C 1
ATOM 777 O O . ALA A 1 101 ? -20.555 3.021 16.418 1.00 88.50 101 ALA A O 1
ATOM 778 N N . TYR A 1 102 ? -18.672 2.075 15.660 1.00 88.12 102 TYR A N 1
ATOM 779 C CA . TYR A 1 102 ? -19.256 0.739 15.496 1.00 88.12 102 TYR A CA 1
ATOM 780 C C . TYR A 1 102 ? -19.660 0.073 16.825 1.00 88.12 102 TYR A C 1
ATOM 782 O O . TYR A 1 102 ? -20.644 -0.668 16.885 1.00 88.12 102 TYR A O 1
ATOM 790 N N . LEU A 1 103 ? -18.898 0.308 17.896 1.00 88.56 103 LEU A N 1
ATOM 791 C CA . LEU A 1 103 ? -19.142 -0.272 19.220 1.00 88.56 103 LEU A CA 1
ATOM 792 C C . LEU A 1 103 ? -20.036 0.589 20.126 1.00 88.56 103 LEU A C 1
ATOM 794 O O . LEU A 1 103 ? -20.331 0.142 21.234 1.00 88.56 103 LEU A O 1
ATOM 798 N N . ASP A 1 104 ? -20.461 1.769 19.663 1.00 90.69 104 ASP A N 1
ATOM 799 C CA . ASP A 1 104 ? -21.188 2.781 20.446 1.00 90.69 104 ASP A CA 1
ATOM 800 C C . ASP A 1 104 ? -20.422 3.214 21.717 1.00 90.69 104 ASP A C 1
ATOM 802 O O . ASP A 1 104 ? -20.963 3.326 22.818 1.00 90.69 104 ASP A O 1
ATOM 806 N N . ILE A 1 105 ? -19.105 3.412 21.574 1.00 86.88 105 ILE A N 1
ATOM 807 C CA . ILE A 1 105 ? -18.200 3.837 22.651 1.00 86.88 105 ILE A CA 1
ATOM 808 C C . ILE A 1 105 ? -17.935 5.339 22.530 1.00 86.88 105 ILE A C 1
ATOM 810 O O . ILE A 1 105 ? -17.477 5.816 21.496 1.00 86.88 105 ILE A O 1
ATOM 814 N N . THR A 1 106 ? -18.164 6.083 23.614 1.00 85.56 106 THR A N 1
ATOM 815 C CA . THR A 1 106 ? -17.995 7.549 23.654 1.00 85.56 106 THR A CA 1
ATOM 816 C C . THR A 1 106 ? -16.797 8.016 24.488 1.00 85.56 106 THR A C 1
ATOM 818 O O . THR A 1 106 ? -16.431 9.189 24.433 1.00 85.56 106 THR A O 1
ATOM 821 N N . HIS A 1 107 ? -16.162 7.121 25.253 1.00 82.81 107 HIS A N 1
ATOM 822 C CA . HIS A 1 107 ? -14.997 7.425 26.091 1.00 82.81 107 HIS A CA 1
ATOM 823 C C . HIS A 1 107 ? -13.669 7.067 25.412 1.00 82.81 107 HIS A C 1
ATOM 825 O O . HIS A 1 107 ? -13.617 6.224 24.523 1.00 82.81 107 HIS A O 1
ATOM 831 N N . THR A 1 108 ? -12.574 7.666 25.888 1.00 86.94 108 THR A N 1
ATOM 832 C CA . THR A 1 108 ? -11.214 7.497 25.335 1.00 86.94 108 THR A CA 1
ATOM 833 C C . THR A 1 108 ? -10.326 6.535 26.134 1.00 86.94 108 THR A C 1
ATOM 835 O O . THR A 1 108 ? -9.219 6.206 25.717 1.00 86.94 108 THR A O 1
ATOM 838 N N . ASN A 1 109 ? -10.797 6.031 27.282 1.00 85.12 109 ASN A N 1
ATOM 839 C CA . ASN A 1 109 ? -10.007 5.157 28.167 1.00 85.12 109 ASN A CA 1
ATOM 840 C C . ASN A 1 109 ? -9.514 3.868 27.485 1.00 85.12 109 ASN A C 1
ATOM 842 O O . ASN A 1 109 ? -8.490 3.317 27.882 1.00 85.12 109 ASN A O 1
ATOM 846 N N . ASP A 1 110 ? -10.245 3.378 26.481 1.00 83.12 110 ASP A N 1
ATOM 847 C CA . ASP A 1 110 ? -9.908 2.157 25.750 1.00 83.12 110 ASP A CA 1
ATOM 848 C C . ASP A 1 110 ? -9.123 2.428 24.448 1.00 83.12 110 ASP A C 1
ATOM 850 O O . ASP A 1 110 ? -8.787 1.470 23.755 1.00 83.12 110 ASP A O 1
ATOM 854 N N . ASP A 1 111 ? -8.787 3.679 24.103 1.00 82.38 111 ASP A N 1
ATOM 855 C CA . ASP A 1 111 ? -8.189 4.030 22.799 1.00 82.38 111 ASP A CA 1
ATOM 856 C C . ASP A 1 111 ? -6.881 3.265 22.523 1.00 82.38 111 ASP A C 1
ATOM 858 O O . ASP A 1 111 ? -6.666 2.752 21.422 1.00 82.38 111 ASP A O 1
ATOM 862 N N . ALA A 1 112 ? -6.022 3.107 23.536 1.00 83.62 112 ALA A N 1
ATOM 863 C CA . ALA A 1 112 ? -4.775 2.346 23.412 1.00 83.62 112 ALA A CA 1
ATOM 864 C C . ALA A 1 112 ? -5.022 0.845 23.154 1.00 83.62 112 ALA A C 1
ATOM 866 O O . ALA A 1 112 ? -4.329 0.207 22.352 1.00 83.62 112 ALA A O 1
ATOM 867 N N . LEU A 1 113 ? -6.040 0.276 23.807 1.00 84.94 113 LEU A N 1
ATOM 868 C CA . LEU A 1 113 ? -6.447 -1.111 23.597 1.00 84.94 113 LEU A CA 1
ATOM 869 C C . LEU A 1 113 ? -7.051 -1.287 22.201 1.00 84.94 113 LEU A C 1
ATOM 871 O O . LEU A 1 113 ? -6.669 -2.212 21.486 1.00 84.94 113 LEU A O 1
ATOM 875 N N . ILE A 1 114 ? -7.954 -0.391 21.801 1.00 86.19 114 ILE A N 1
ATOM 876 C CA . ILE A 1 114 ? -8.592 -0.387 20.481 1.00 86.19 114 ILE A CA 1
ATOM 877 C C . ILE A 1 114 ? -7.532 -0.317 19.383 1.00 86.19 114 ILE A C 1
ATOM 879 O O . ILE A 1 114 ? -7.542 -1.148 18.477 1.00 86.19 114 ILE A O 1
ATOM 883 N N . THR A 1 115 ? -6.561 0.588 19.514 1.00 85.88 115 THR A N 1
ATOM 884 C CA . THR A 1 115 ? -5.435 0.708 18.576 1.00 85.88 115 THR A CA 1
ATOM 885 C C . THR A 1 115 ? -4.691 -0.623 18.424 1.00 85.88 115 THR A C 1
ATOM 887 O O . THR A 1 115 ? -4.424 -1.074 17.311 1.00 85.88 115 THR A O 1
ATOM 890 N N . THR A 1 116 ? -4.416 -1.304 19.539 1.00 84.81 116 THR A N 1
ATOM 891 C CA . THR A 1 116 ? -3.727 -2.606 19.539 1.00 84.81 116 THR A CA 1
ATOM 892 C C . THR A 1 116 ? -4.568 -3.701 18.872 1.00 84.81 116 THR A C 1
ATOM 894 O O . THR A 1 116 ? -4.042 -4.526 18.122 1.00 84.81 116 THR A O 1
ATOM 897 N N . LEU A 1 117 ? -5.882 -3.714 19.110 1.00 85.94 117 LEU A N 1
ATOM 898 C CA . LEU A 1 117 ? -6.800 -4.687 18.513 1.00 85.94 117 LEU A CA 1
ATOM 899 C C . LEU A 1 117 ? -6.952 -4.492 17.004 1.00 85.94 117 LEU A C 1
ATOM 901 O O . LEU A 1 117 ? -6.957 -5.479 16.268 1.00 85.94 117 LEU A O 1
ATOM 905 N N . ILE A 1 118 ? -7.031 -3.243 16.545 1.00 88.38 118 ILE A N 1
ATOM 906 C CA . ILE A 1 118 ? -7.083 -2.916 15.118 1.00 88.38 118 ILE A CA 1
ATOM 907 C C . ILE A 1 118 ? -5.771 -3.320 14.434 1.00 88.38 118 ILE A C 1
ATOM 909 O O . ILE A 1 118 ? -5.809 -3.916 13.356 1.00 88.38 118 ILE A O 1
ATOM 913 N N . ALA A 1 119 ? -4.617 -3.067 15.061 1.00 84.44 119 ALA A N 1
ATOM 914 C CA . ALA A 1 119 ? -3.325 -3.505 14.534 1.00 84.44 119 ALA A CA 1
ATOM 915 C C . ALA A 1 119 ? -3.263 -5.037 14.398 1.00 84.44 119 ALA A C 1
ATOM 917 O O . ALA A 1 119 ? -2.932 -5.554 13.332 1.00 84.44 119 ALA A O 1
ATOM 918 N N . ALA A 1 120 ? -3.677 -5.771 15.436 1.00 81.00 120 ALA A N 1
ATOM 919 C CA . ALA A 1 120 ? -3.725 -7.232 15.405 1.00 81.00 120 ALA A CA 1
ATOM 920 C C . ALA A 1 120 ? -4.695 -7.774 14.337 1.00 81.00 120 ALA A C 1
ATOM 922 O O . ALA A 1 120 ? -4.390 -8.763 13.670 1.00 81.00 120 ALA A O 1
ATOM 923 N N . ALA A 1 121 ? -5.857 -7.137 14.160 1.00 86.69 121 ALA A N 1
ATOM 924 C CA . ALA A 1 121 ? -6.814 -7.492 13.113 1.00 86.69 121 ALA A CA 1
ATOM 925 C C . ALA A 1 121 ? -6.266 -7.187 11.708 1.00 86.69 121 ALA A C 1
ATOM 927 O O . ALA A 1 121 ? -6.422 -8.008 10.808 1.00 86.69 121 ALA A O 1
ATOM 928 N N . SER A 1 122 ? -5.561 -6.067 11.534 1.00 87.31 122 SER A N 1
ATOM 929 C CA . SER A 1 122 ? -4.929 -5.699 10.260 1.00 87.31 122 SER A CA 1
ATOM 930 C C . SER A 1 122 ? -3.847 -6.707 9.863 1.00 87.31 122 SER A C 1
ATOM 932 O O . SER A 1 122 ? -3.882 -7.235 8.755 1.00 87.31 122 SER A O 1
ATOM 934 N N . THR A 1 123 ? -2.957 -7.084 10.791 1.00 83.12 123 THR A N 1
ATOM 935 C CA . THR A 1 123 ? -1.945 -8.128 10.546 1.00 83.12 123 THR A CA 1
ATOM 936 C C . THR A 1 123 ? -2.583 -9.479 10.213 1.00 83.12 123 THR A C 1
ATOM 938 O O . THR A 1 123 ? -2.087 -10.215 9.358 1.00 83.12 123 THR A O 1
ATOM 941 N N . PHE A 1 124 ? -3.706 -9.823 10.850 1.00 83.62 124 PHE A N 1
ATOM 942 C CA . PHE A 1 124 ? -4.447 -11.032 10.499 1.00 83.62 124 PHE A CA 1
ATOM 943 C C . PHE A 1 124 ? -4.969 -10.983 9.054 1.00 83.62 124 PHE A C 1
ATOM 945 O O . PHE A 1 124 ? -4.771 -11.935 8.307 1.00 83.62 124 PHE A O 1
ATOM 952 N N . VAL A 1 125 ? -5.580 -9.873 8.635 1.00 86.06 125 VAL A N 1
ATOM 953 C CA . VAL A 1 125 ? -6.099 -9.701 7.267 1.00 86.06 125 VAL A CA 1
ATOM 954 C C . VAL A 1 125 ? -4.986 -9.774 6.218 1.00 86.06 125 VAL A C 1
ATOM 956 O O . VAL A 1 125 ? -5.121 -10.495 5.226 1.00 86.06 125 VAL A O 1
ATOM 959 N N . GLU A 1 126 ? -3.866 -9.090 6.445 1.00 85.56 126 GLU A N 1
ATOM 960 C CA . GLU A 1 126 ? -2.712 -9.107 5.535 1.00 85.56 126 GLU A CA 1
ATOM 961 C C . GLU A 1 126 ? -2.091 -10.510 5.441 1.00 85.56 126 GLU A C 1
ATOM 963 O O . GLU A 1 126 ? -1.839 -11.009 4.345 1.00 85.56 126 GLU A O 1
ATOM 968 N N . SER A 1 127 ? -1.912 -11.198 6.574 1.00 82.50 127 SER A N 1
ATOM 969 C CA . SER A 1 127 ? -1.369 -12.566 6.584 1.00 82.50 127 SER A CA 1
ATOM 970 C C . SER A 1 127 ? -2.308 -13.592 5.944 1.00 82.50 127 SER A C 1
ATOM 972 O O . SER A 1 127 ? -1.837 -14.510 5.273 1.00 82.50 127 SER A O 1
ATOM 974 N N . TYR A 1 128 ? -3.625 -13.434 6.104 1.00 83.62 128 TYR A N 1
ATOM 975 C CA . TYR A 1 128 ? -4.620 -14.324 5.507 1.00 83.62 128 TYR A CA 1
ATOM 976 C C . TYR A 1 128 ? -4.704 -14.158 3.985 1.00 83.62 128 TYR A C 1
ATOM 978 O O . TYR A 1 128 ? -4.723 -15.140 3.241 1.00 83.62 128 TYR A O 1
ATOM 986 N N . THR A 1 129 ? -4.754 -12.911 3.514 1.00 84.31 129 THR A N 1
ATOM 987 C CA . THR A 1 129 ? -4.870 -12.602 2.081 1.00 84.31 129 THR A CA 1
ATOM 988 C C . THR A 1 129 ? -3.540 -12.752 1.343 1.00 84.31 129 THR A C 1
ATOM 990 O O . THR A 1 129 ? -3.532 -12.978 0.132 1.00 84.31 129 THR A O 1
ATOM 993 N N . GLY A 1 130 ? -2.412 -12.619 2.049 1.00 79.75 130 GLY A N 1
ATOM 994 C CA . GLY A 1 130 ? -1.082 -12.502 1.450 1.00 79.75 130 GLY A CA 1
ATOM 995 C C . GLY A 1 130 ? -0.896 -11.204 0.657 1.00 79.75 130 GLY A C 1
ATOM 996 O O . GLY A 1 130 ? 0.071 -11.081 -0.100 1.00 79.75 130 GLY A O 1
ATOM 997 N N . VAL A 1 131 ? -1.835 -10.260 0.785 1.00 82.19 131 VAL A N 1
ATOM 998 C CA . VAL A 1 131 ? -1.820 -8.957 0.125 1.00 82.19 131 VAL A CA 1
ATOM 999 C C . VAL A 1 131 ? -1.397 -7.908 1.127 1.00 82.19 131 VAL A C 1
ATOM 1001 O O . VAL A 1 131 ? -1.914 -7.829 2.237 1.00 82.19 131 VAL A O 1
ATOM 1004 N N . ASP A 1 132 ? -0.499 -7.050 0.676 1.00 81.38 132 ASP A N 1
ATOM 1005 C CA . ASP A 1 132 ? -0.217 -5.808 1.357 1.00 81.38 132 ASP A CA 1
ATOM 1006 C C . ASP A 1 132 ? -1.070 -4.694 0.738 1.00 81.38 132 ASP A C 1
ATOM 1008 O O . ASP A 1 132 ? -0.910 -4.344 -0.435 1.00 81.38 132 ASP A O 1
ATOM 1012 N N . PHE A 1 133 ? -2.026 -4.177 1.510 1.00 81.25 133 PHE A N 1
ATOM 1013 C CA . PHE A 1 133 ? -2.986 -3.179 1.030 1.00 81.25 133 PHE A CA 1
ATOM 1014 C C . PHE A 1 133 ? -2.398 -1.763 0.977 1.00 81.25 133 PHE A C 1
ATOM 1016 O O . PHE A 1 133 ? -3.046 -0.846 0.469 1.00 81.25 133 PHE A O 1
ATOM 1023 N N . ARG A 1 134 ? -1.174 -1.564 1.476 1.00 75.31 134 ARG A N 1
ATOM 1024 C CA . ARG A 1 134 ? -0.570 -0.246 1.676 1.00 75.31 134 ARG A CA 1
ATOM 1025 C C . ARG A 1 134 ? -0.088 0.350 0.365 1.00 75.31 134 ARG A C 1
ATOM 1027 O O . ARG A 1 134 ? 0.701 -0.272 -0.343 1.00 75.31 134 ARG A O 1
ATOM 1034 N N . TYR A 1 135 ? -0.465 1.599 0.109 1.00 77.75 135 TYR A N 1
ATOM 1035 C CA . TYR A 1 135 ? 0.129 2.382 -0.966 1.00 77.75 135 TYR A CA 1
ATOM 1036 C C . TYR A 1 135 ? 1.603 2.683 -0.666 1.00 77.75 135 TYR A C 1
ATOM 1038 O O . TYR A 1 135 ? 1.923 3.361 0.312 1.00 77.75 135 TYR A O 1
ATOM 1046 N N . ARG A 1 136 ? 2.516 2.157 -1.485 1.00 72.62 136 ARG A N 1
ATOM 1047 C CA . ARG A 1 136 ? 3.960 2.375 -1.327 1.00 72.62 136 ARG A CA 1
ATOM 1048 C C . ARG A 1 136 ? 4.704 2.308 -2.649 1.00 72.62 136 ARG A C 1
ATOM 1050 O O . ARG A 1 136 ? 4.254 1.665 -3.592 1.00 72.62 136 ARG A O 1
ATOM 1057 N N . LEU A 1 137 ? 5.903 2.880 -2.658 1.00 80.94 137 LEU A N 1
ATOM 1058 C CA . LEU A 1 137 ? 6.922 2.568 -3.652 1.00 80.94 137 LEU A CA 1
ATOM 1059 C C . LEU A 1 137 ? 7.627 1.259 -3.269 1.00 80.94 137 LEU A C 1
ATOM 1061 O O . LEU A 1 137 ? 8.023 1.069 -2.115 1.00 80.94 137 LEU A O 1
ATOM 1065 N N . LYS A 1 138 ? 7.806 0.365 -4.237 1.00 83.19 138 LYS A N 1
ATOM 1066 C CA . LYS A 1 138 ? 8.565 -0.874 -4.090 1.00 83.19 138 LYS A CA 1
ATOM 1067 C C . LYS A 1 138 ? 9.576 -0.983 -5.222 1.00 83.19 138 LYS A C 1
ATOM 1069 O O . LYS A 1 138 ? 9.225 -0.836 -6.388 1.00 83.19 138 LYS A O 1
ATOM 1074 N N . THR A 1 139 ? 10.814 -1.299 -4.859 1.00 90.31 139 THR A N 1
ATOM 1075 C CA . THR A 1 139 ? 11.824 -1.775 -5.803 1.00 90.31 139 THR A CA 1
ATOM 1076 C C . THR A 1 139 ? 11.903 -3.292 -5.712 1.00 90.31 139 THR A C 1
ATOM 1078 O O . THR A 1 139 ? 11.997 -3.866 -4.621 1.00 90.31 139 THR A O 1
ATOM 1081 N N . GLU A 1 140 ? 11.820 -3.937 -6.864 1.00 90.19 140 GLU A N 1
ATOM 1082 C CA . GLU A 1 140 ? 11.846 -5.379 -7.032 1.00 90.19 140 GLU A CA 1
ATOM 1083 C C . GLU A 1 140 ? 12.992 -5.759 -7.968 1.00 90.19 140 GLU A C 1
ATOM 1085 O O . GLU A 1 140 ? 13.145 -5.169 -9.035 1.00 90.19 140 GLU A O 1
ATOM 1090 N N . ILE A 1 141 ? 13.783 -6.745 -7.548 1.00 93.44 141 ILE A N 1
ATOM 1091 C CA . ILE A 1 141 ? 14.835 -7.354 -8.358 1.00 93.44 141 ILE A CA 1
ATOM 1092 C C . ILE A 1 141 ? 14.336 -8.722 -8.824 1.00 93.44 141 ILE A C 1
ATOM 1094 O O . ILE A 1 141 ? 13.765 -9.490 -8.036 1.00 93.44 141 ILE A O 1
ATOM 1098 N N . ARG A 1 142 ? 14.515 -8.997 -10.114 1.00 93.25 142 ARG A N 1
ATOM 1099 C CA . ARG A 1 142 ? 14.055 -10.199 -10.803 1.00 93.25 142 ARG A CA 1
ATOM 1100 C C . ARG A 1 142 ? 15.136 -10.771 -11.700 1.00 93.25 142 ARG A C 1
ATOM 1102 O O . ARG A 1 142 ? 15.975 -10.045 -12.225 1.00 93.25 142 ARG A O 1
ATOM 1109 N N . ASP A 1 143 ? 15.019 -12.073 -11.899 1.00 94.19 143 ASP A N 1
ATOM 1110 C CA . ASP A 1 143 ? 15.756 -12.810 -12.910 1.00 94.19 143 ASP A CA 1
ATOM 1111 C C . ASP A 1 143 ? 15.046 -12.598 -14.249 1.00 94.19 143 ASP A C 1
ATOM 1113 O O . ASP A 1 143 ? 13.814 -12.708 -14.339 1.00 94.19 143 ASP A O 1
ATOM 1117 N N . GLY A 1 144 ? 15.797 -12.235 -15.280 1.00 92.38 144 GLY A N 1
ATOM 1118 C CA . GLY A 1 144 ? 15.259 -12.127 -16.623 1.00 92.38 144 GLY A CA 1
ATOM 1119 C C . GLY A 1 144 ? 15.121 -13.504 -17.269 1.00 92.38 144 GLY A C 1
ATOM 1120 O O . GLY A 1 144 ? 15.975 -14.375 -17.129 1.00 92.38 144 GLY A O 1
ATOM 1121 N N . ASP A 1 145 ? 14.022 -13.709 -17.991 1.00 92.50 145 ASP A N 1
ATOM 1122 C CA . ASP A 1 145 ? 13.605 -15.002 -18.549 1.00 92.50 145 ASP A CA 1
ATOM 1123 C C . ASP A 1 145 ? 13.838 -15.116 -20.069 1.00 92.50 145 ASP A C 1
ATOM 1125 O O . ASP A 1 145 ? 13.421 -16.081 -20.711 1.00 92.50 145 ASP A O 1
ATOM 1129 N N . GLY A 1 146 ? 14.480 -14.118 -20.682 1.00 91.94 146 GLY A N 1
ATOM 1130 C CA . GLY A 1 146 ? 14.599 -13.978 -22.139 1.00 91.94 146 GLY A CA 1
ATOM 1131 C C . GLY A 1 146 ? 13.326 -13.452 -22.816 1.00 91.94 146 GLY A C 1
ATOM 1132 O O . GLY A 1 146 ? 13.333 -13.192 -24.027 1.00 91.94 146 GLY A O 1
ATOM 1133 N N . GLY A 1 147 ? 12.237 -13.296 -22.063 1.00 93.19 147 GLY A N 1
ATOM 1134 C CA . GLY A 1 147 ? 10.914 -12.931 -22.536 1.00 93.19 147 GLY A CA 1
ATOM 1135 C C . GLY A 1 147 ? 10.710 -11.427 -22.701 1.00 93.19 147 GLY A C 1
ATOM 1136 O O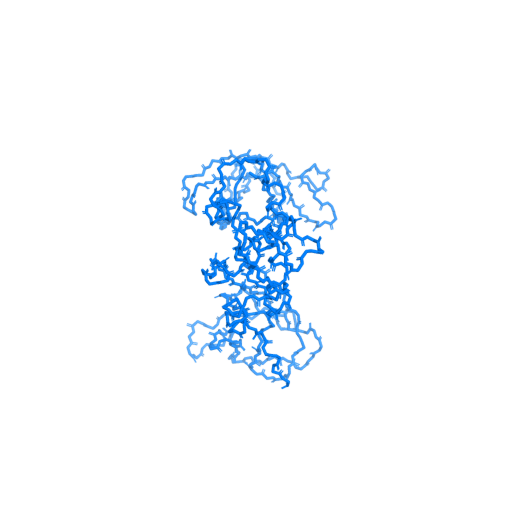 . GLY A 1 147 ? 11.600 -10.597 -22.524 1.00 93.19 147 GLY A O 1
ATOM 1137 N N . LYS A 1 148 ? 9.485 -11.057 -23.078 1.00 93.38 148 LYS A N 1
ATOM 1138 C CA . LYS A 1 148 ? 9.047 -9.653 -23.204 1.00 93.38 148 LYS A CA 1
ATOM 1139 C C . LYS A 1 148 ? 7.967 -9.276 -22.202 1.00 93.38 148 LYS A C 1
ATOM 1141 O O . LYS A 1 148 ? 7.451 -8.166 -22.274 1.00 93.38 148 LYS A O 1
ATOM 1146 N N . LEU A 1 149 ? 7.574 -10.202 -21.335 1.00 93.50 149 LEU A N 1
ATOM 1147 C CA . LEU A 1 149 ? 6.478 -10.047 -20.394 1.00 93.50 149 LEU A CA 1
ATOM 1148 C C . LEU A 1 149 ? 6.970 -10.475 -19.022 1.00 93.50 149 LEU A C 1
ATOM 1150 O O . LEU A 1 149 ? 7.502 -11.566 -18.886 1.00 93.50 149 LEU A O 1
ATOM 1154 N N . MET A 1 150 ? 6.737 -9.638 -18.018 1.00 91.69 150 MET A N 1
ATOM 1155 C CA . MET A 1 150 ? 7.042 -9.955 -16.632 1.00 91.69 150 MET A CA 1
ATOM 1156 C C . MET A 1 150 ? 5.861 -9.581 -15.737 1.00 91.69 150 MET A C 1
ATOM 1158 O O . MET A 1 150 ? 5.242 -8.523 -15.877 1.00 91.69 150 MET A O 1
ATOM 1162 N N . THR A 1 151 ? 5.511 -10.478 -14.819 1.00 90.44 151 THR A N 1
ATOM 1163 C CA . THR A 1 151 ? 4.525 -10.228 -13.762 1.00 90.44 151 THR A CA 1
ATOM 1164 C C . THR A 1 151 ? 5.218 -9.624 -12.553 1.00 90.44 151 THR A C 1
ATOM 1166 O O . THR A 1 151 ? 6.246 -10.133 -12.119 1.00 90.44 151 THR A O 1
ATOM 1169 N N . LEU A 1 152 ? 4.648 -8.569 -11.973 1.00 89.81 152 LEU A N 1
ATOM 1170 C CA . LEU A 1 152 ? 5.125 -7.991 -10.711 1.00 89.81 152 LEU A CA 1
ATOM 1171 C C . LEU A 1 152 ? 4.608 -8.813 -9.520 1.00 89.81 152 LEU A C 1
ATOM 1173 O O . LEU A 1 152 ? 3.499 -9.354 -9.593 1.00 89.81 152 LEU A O 1
ATOM 1177 N N . ARG A 1 153 ? 5.416 -8.942 -8.453 1.00 86.44 153 ARG A N 1
ATOM 1178 C CA . ARG A 1 153 ? 5.048 -9.738 -7.259 1.00 86.44 153 ARG A CA 1
ATOM 1179 C C . ARG A 1 153 ? 3.927 -9.061 -6.484 1.00 86.44 153 ARG A C 1
ATOM 1181 O O . ARG A 1 153 ? 2.989 -9.727 -6.051 1.00 86.44 153 ARG A O 1
ATOM 1188 N N . GLU A 1 154 ? 4.031 -7.747 -6.306 1.00 84.44 154 GLU A N 1
ATOM 1189 C CA . GLU A 1 154 ? 3.063 -6.990 -5.526 1.00 84.44 154 GLU A CA 1
ATOM 1190 C C . GLU A 1 154 ? 1.934 -6.482 -6.416 1.00 84.44 154 GLU A C 1
ATOM 1192 O O . GLU A 1 154 ? 2.150 -5.828 -7.435 1.00 84.44 154 GLU A O 1
ATOM 1197 N N . ARG A 1 155 ? 0.705 -6.791 -6.008 1.00 81.25 155 ARG A N 1
ATOM 1198 C CA . ARG A 1 155 ? -0.537 -6.347 -6.644 1.00 81.25 155 ARG A CA 1
ATOM 1199 C C . ARG A 1 155 ? -1.495 -5.804 -5.578 1.00 81.25 155 ARG A C 1
ATOM 1201 O O . ARG A 1 155 ? -1.500 -6.366 -4.476 1.00 81.25 155 ARG A O 1
ATOM 1208 N N . PRO A 1 156 ? -2.321 -4.791 -5.901 1.00 85.88 156 PRO A N 1
ATOM 1209 C CA . PRO A 1 156 ? -2.435 -4.120 -7.205 1.00 85.88 156 PRO A CA 1
ATOM 1210 C C . PRO A 1 156 ? -1.249 -3.188 -7.506 1.00 85.88 156 PRO A C 1
ATOM 1212 O O . PRO A 1 156 ? -0.645 -2.629 -6.596 1.00 85.88 156 PRO A O 1
ATOM 1215 N N . VAL A 1 157 ? -0.909 -3.040 -8.789 1.00 86.81 157 VAL A N 1
ATOM 1216 C CA . VAL A 1 157 ? 0.123 -2.105 -9.272 1.00 86.81 157 VAL A CA 1
ATOM 1217 C C . VAL A 1 157 ? -0.587 -0.839 -9.731 1.00 86.81 157 VAL A C 1
ATOM 1219 O O . VAL A 1 157 ? -1.513 -0.929 -10.536 1.00 86.81 157 VAL A O 1
ATOM 1222 N N . VAL A 1 158 ? -0.165 0.316 -9.223 1.00 84.75 158 VAL A N 1
ATOM 1223 C CA . VAL A 1 158 ? -0.782 1.611 -9.540 1.00 84.75 158 VAL A CA 1
ATOM 1224 C C . VAL A 1 158 ? -0.037 2.291 -10.685 1.00 84.75 158 VAL A C 1
ATOM 1226 O O . VAL A 1 158 ? -0.651 2.657 -11.684 1.00 84.75 158 VAL A O 1
ATOM 1229 N N . SER A 1 159 ? 1.285 2.416 -10.582 1.00 82.88 159 SER A N 1
ATOM 1230 C CA . SER A 1 159 ? 2.127 2.957 -11.651 1.00 82.88 159 SER A CA 1
ATOM 1231 C C . SER A 1 159 ? 3.540 2.385 -11.599 1.00 82.88 159 SER A C 1
ATOM 1233 O O . SER A 1 159 ? 4.035 2.015 -10.537 1.00 82.88 159 SER A O 1
ATOM 1235 N N . ILE A 1 160 ? 4.210 2.322 -12.747 1.00 88.56 160 ILE A N 1
ATOM 1236 C CA . ILE A 1 160 ? 5.632 1.973 -12.824 1.00 88.56 160 ILE A CA 1
ATOM 1237 C C . ILE A 1 160 ? 6.436 3.268 -12.864 1.00 88.56 160 ILE A C 1
ATOM 1239 O O . ILE A 1 160 ? 6.081 4.198 -13.581 1.00 88.56 160 ILE A O 1
ATOM 1243 N N . VAL A 1 161 ? 7.499 3.326 -12.066 1.00 84.25 161 VAL A N 1
ATOM 1244 C CA . VAL A 1 161 ? 8.382 4.492 -11.947 1.00 84.25 161 VAL A CA 1
ATOM 1245 C C . VAL A 1 161 ? 9.611 4.320 -12.830 1.00 84.25 161 VAL A C 1
ATOM 1247 O O . VAL A 1 161 ? 9.981 5.236 -13.558 1.00 84.25 161 VAL A O 1
ATOM 1250 N N . SER A 1 162 ? 10.250 3.150 -12.783 1.00 87.12 162 SER A N 1
ATOM 1251 C CA . SER A 1 162 ? 11.420 2.864 -13.611 1.00 87.12 162 SER A CA 1
ATOM 1252 C C . SER A 1 162 ? 11.626 1.371 -13.833 1.00 87.12 162 SER A C 1
ATOM 1254 O O . SER A 1 162 ? 11.237 0.537 -13.011 1.00 87.12 162 SER A O 1
ATOM 1256 N N . VAL A 1 163 ? 12.263 1.048 -14.959 1.00 92.88 163 VAL A N 1
ATOM 1257 C CA . VAL A 1 163 ? 12.689 -0.303 -15.328 1.00 92.88 163 VAL A CA 1
ATOM 1258 C C . VAL A 1 163 ? 14.135 -0.220 -15.795 1.00 92.88 163 VAL A C 1
ATOM 1260 O O . VAL A 1 163 ? 14.443 0.549 -16.704 1.00 92.88 163 VAL A O 1
ATOM 1263 N N . ALA A 1 164 ? 15.006 -1.020 -15.194 1.00 92.62 164 ALA A N 1
ATOM 1264 C CA . ALA A 1 164 ? 16.381 -1.201 -15.626 1.00 92.62 164 ALA A CA 1
ATOM 1265 C C . ALA A 1 164 ? 16.658 -2.685 -15.879 1.00 92.62 164 ALA A C 1
ATOM 1267 O O . ALA A 1 164 ? 16.185 -3.549 -15.137 1.00 92.62 164 ALA A O 1
ATOM 1268 N N . ILE A 1 165 ? 17.401 -2.970 -16.944 1.00 94.38 165 ILE A N 1
ATOM 1269 C CA . ILE A 1 165 ? 17.823 -4.317 -17.336 1.00 94.38 165 ILE A CA 1
ATOM 1270 C C . ILE A 1 165 ? 19.328 -4.266 -17.547 1.00 94.38 165 ILE A C 1
ATOM 1272 O O . ILE A 1 165 ? 19.797 -3.404 -18.286 1.00 94.38 165 ILE A O 1
ATOM 1276 N N . ASP A 1 166 ? 20.069 -5.153 -16.887 1.00 92.44 166 ASP A N 1
ATOM 1277 C CA . ASP A 1 166 ? 21.538 -5.161 -16.901 1.00 92.44 166 ASP A CA 1
ATOM 1278 C C . ASP A 1 166 ? 22.112 -3.774 -16.527 1.00 92.44 166 ASP A C 1
ATOM 1280 O O . ASP A 1 166 ? 22.991 -3.243 -17.200 1.00 92.44 166 ASP A O 1
ATOM 1284 N N . GLU A 1 167 ? 21.534 -3.147 -15.489 1.00 88.38 167 GLU A N 1
ATOM 1285 C CA . GLU A 1 167 ? 21.834 -1.778 -15.011 1.00 88.38 167 GLU A CA 1
ATOM 1286 C C . GLU A 1 167 ? 21.526 -0.644 -16.012 1.00 88.38 167 GLU A C 1
ATOM 1288 O O . GLU A 1 167 ? 21.664 0.539 -15.691 1.00 88.38 167 GLU A O 1
ATOM 1293 N N . GLN A 1 168 ? 21.023 -0.967 -17.205 1.00 89.69 168 GLN A N 1
ATOM 1294 C CA . GLN A 1 168 ? 20.621 0.014 -18.201 1.00 89.69 168 GLN A CA 1
ATOM 1295 C C . GLN A 1 168 ? 19.145 0.388 -18.037 1.00 89.69 168 GLN A C 1
ATOM 1297 O O . GLN A 1 168 ? 18.249 -0.446 -18.168 1.00 89.69 168 GLN A O 1
ATOM 1302 N N . SER A 1 169 ? 18.884 1.674 -17.793 1.00 91.75 169 SER A N 1
ATOM 1303 C CA . SER A 1 169 ? 17.521 2.212 -17.738 1.00 91.75 169 SER A CA 1
ATOM 1304 C C . SER A 1 169 ? 16.837 2.124 -19.104 1.00 91.75 169 SER A C 1
ATOM 1306 O O . SER A 1 169 ? 17.399 2.533 -20.124 1.00 91.75 169 SER A O 1
ATOM 1308 N N . ILE A 1 170 ? 15.606 1.616 -19.115 1.00 93.31 170 ILE A N 1
ATOM 1309 C CA . ILE A 1 170 ? 14.739 1.568 -20.291 1.00 93.31 170 ILE A CA 1
ATOM 1310 C C . ILE A 1 170 ? 13.665 2.643 -20.131 1.00 93.31 170 ILE A C 1
ATOM 1312 O O . ILE A 1 170 ? 13.009 2.738 -19.093 1.00 93.31 170 ILE A O 1
ATOM 1316 N N . ALA A 1 171 ? 13.469 3.452 -21.170 1.00 91.38 171 ALA A N 1
ATOM 1317 C CA . ALA A 1 171 ? 12.433 4.478 -21.187 1.00 91.38 171 ALA A CA 1
ATOM 1318 C C . ALA A 1 171 ? 11.029 3.873 -21.361 1.00 91.38 171 ALA A C 1
ATOM 1320 O O . ALA A 1 171 ? 10.860 2.792 -21.934 1.00 91.38 171 ALA A O 1
ATOM 1321 N N . GLU A 1 172 ? 10.012 4.592 -20.887 1.00 92.50 172 GLU A N 1
ATOM 1322 C CA . GLU A 1 172 ? 8.619 4.245 -21.163 1.00 92.50 172 GLU A CA 1
ATOM 1323 C C . GLU A 1 172 ? 8.320 4.408 -22.660 1.00 92.50 172 GLU A C 1
ATOM 1325 O O . GLU A 1 172 ? 8.738 5.368 -23.311 1.00 92.50 172 GLU A O 1
ATOM 1330 N N . SER A 1 173 ? 7.577 3.460 -23.220 1.00 92.94 173 SER A N 1
ATOM 1331 C CA . SER A 1 173 ? 7.116 3.504 -24.599 1.00 92.94 173 SER A CA 1
ATOM 1332 C C . SER A 1 173 ? 5.966 4.503 -24.738 1.00 92.94 173 SER A C 1
ATOM 1334 O O . SER A 1 173 ? 4.853 4.263 -24.275 1.00 92.94 173 SER A O 1
ATOM 1336 N N . VAL A 1 174 ? 6.210 5.604 -25.449 1.00 89.62 174 VAL A N 1
ATOM 1337 C CA . VAL A 1 174 ? 5.229 6.691 -25.652 1.00 89.62 174 VAL A CA 1
ATOM 1338 C C . VAL A 1 174 ? 4.254 6.460 -26.819 1.00 89.62 174 VAL A C 1
ATOM 1340 O O . VAL A 1 174 ? 3.474 7.342 -27.171 1.00 89.62 174 VAL A O 1
ATOM 1343 N N . GLY A 1 175 ? 4.281 5.291 -27.467 1.00 87.38 175 GLY A N 1
ATOM 1344 C CA . GLY A 1 175 ? 3.403 4.992 -28.603 1.00 87.38 175 GLY A CA 1
ATOM 1345 C C . GLY A 1 175 ? 3.537 3.557 -29.103 1.00 87.38 175 GLY A C 1
ATOM 1346 O O . GLY A 1 175 ? 4.484 2.865 -28.759 1.00 87.38 175 GLY A O 1
ATOM 1347 N N . LEU A 1 176 ? 2.608 3.087 -29.944 1.00 86.19 176 LEU A N 1
ATOM 1348 C CA . LEU A 1 176 ? 2.497 1.670 -30.354 1.00 86.19 176 LEU A CA 1
ATOM 1349 C C . LEU A 1 176 ? 3.667 1.115 -31.189 1.00 86.19 176 LEU A C 1
ATOM 1351 O O . LEU A 1 176 ? 3.754 -0.095 -31.386 1.00 86.19 176 LEU A O 1
ATOM 1355 N N . SER A 1 177 ? 4.555 1.970 -31.689 1.00 88.44 177 SER A N 1
ATOM 1356 C CA . SER A 1 177 ? 5.732 1.583 -32.487 1.00 88.44 177 SER A CA 1
ATOM 1357 C C . SER A 1 177 ? 7.045 2.098 -31.899 1.00 88.44 177 SER A C 1
ATOM 1359 O O . SER A 1 177 ? 8.074 2.018 -32.556 1.00 88.44 177 SER A O 1
ATOM 1361 N N . VAL A 1 178 ? 7.006 2.640 -30.679 1.00 93.50 178 VAL A N 1
ATOM 1362 C CA . VAL A 1 178 ? 8.192 3.153 -29.988 1.00 93.50 178 VAL A CA 1
ATOM 1363 C C . VAL A 1 178 ? 8.723 2.071 -29.057 1.00 93.50 178 VAL A C 1
ATOM 1365 O O . VAL A 1 178 ? 7.942 1.429 -28.343 1.00 93.50 178 VAL A O 1
ATOM 1368 N N . ASP A 1 179 ? 10.032 1.858 -29.083 1.00 94.25 179 ASP A N 1
ATOM 1369 C CA . ASP A 1 179 ? 10.713 0.938 -28.177 1.00 94.25 179 ASP A CA 1
ATOM 1370 C C . ASP A 1 179 ? 10.679 1.467 -26.740 1.00 94.25 179 ASP A C 1
ATOM 1372 O O . ASP A 1 179 ? 10.627 2.673 -26.505 1.00 94.25 179 ASP A O 1
ATOM 1376 N N . GLY A 1 180 ? 10.645 0.555 -25.775 1.00 94.12 180 GLY A N 1
ATOM 1377 C CA . GLY A 1 180 ? 10.527 0.891 -24.360 1.00 94.12 180 GLY A CA 1
ATOM 1378 C C . GLY A 1 180 ? 9.642 -0.083 -23.596 1.00 94.12 180 GLY A C 1
ATOM 1379 O O . GLY A 1 180 ? 9.145 -1.077 -24.144 1.00 94.12 180 GLY A O 1
ATOM 1380 N N . TRP A 1 181 ? 9.437 0.200 -22.316 1.00 94.44 181 TRP A N 1
ATOM 1381 C CA . TRP A 1 181 ? 8.511 -0.557 -21.478 1.00 94.44 181 TRP A CA 1
ATOM 1382 C C . TRP A 1 181 ? 7.108 0.047 -21.506 1.00 94.44 181 TRP A C 1
ATOM 1384 O O . TRP A 1 181 ? 6.934 1.241 -21.714 1.00 94.44 181 TRP A O 1
ATOM 1394 N N . TYR A 1 182 ? 6.085 -0.776 -21.308 1.00 93.62 182 TYR A N 1
ATOM 1395 C CA . TYR A 1 182 ? 4.712 -0.318 -21.112 1.00 93.62 182 TYR A CA 1
ATOM 1396 C C . TYR A 1 182 ? 3.981 -1.272 -20.170 1.00 93.62 182 TYR A C 1
ATOM 1398 O O . TYR A 1 182 ? 4.263 -2.475 -20.133 1.00 93.62 182 TYR A O 1
ATOM 1406 N N . PHE A 1 183 ? 3.033 -0.740 -19.403 1.00 92.00 183 PHE A N 1
ATOM 1407 C CA . PHE A 1 183 ? 2.208 -1.530 -18.497 1.00 92.00 183 PHE A CA 1
ATOM 1408 C C . PHE A 1 183 ? 0.838 -1.784 -19.118 1.00 92.00 183 PHE A C 1
ATOM 1410 O O . PHE A 1 183 ? 0.144 -0.852 -19.523 1.00 92.00 183 PHE A O 1
ATOM 1417 N N . HIS A 1 184 ? 0.444 -3.051 -19.219 1.00 88.81 184 HIS A N 1
ATOM 1418 C CA . HIS A 1 184 ? -0.856 -3.418 -19.766 1.00 88.81 184 HIS A CA 1
ATOM 1419 C C . HIS A 1 184 ? -1.374 -4.694 -19.111 1.00 88.81 184 HIS A C 1
ATOM 1421 O O . HIS A 1 184 ? -0.641 -5.677 -19.007 1.00 88.81 184 HIS A O 1
ATOM 1427 N N . ASP A 1 185 ? -2.646 -4.678 -18.708 1.00 85.88 185 ASP A N 1
ATOM 1428 C CA . ASP A 1 185 ? -3.355 -5.845 -18.166 1.00 85.88 185 ASP A CA 1
ATOM 1429 C C . ASP A 1 185 ? -2.650 -6.492 -16.953 1.00 85.88 185 ASP A C 1
ATOM 1431 O O . ASP A 1 185 ? -2.554 -7.705 -16.825 1.00 85.88 185 ASP A O 1
ATOM 1435 N N . GLY A 1 186 ? -2.057 -5.681 -16.067 1.00 84.31 186 GLY A N 1
ATOM 1436 C CA . GLY A 1 186 ? -1.351 -6.196 -14.885 1.00 84.31 186 GLY A CA 1
ATOM 1437 C C . GLY A 1 186 ? 0.030 -6.806 -15.169 1.00 84.31 186 GLY A C 1
ATOM 1438 O O . GLY A 1 186 ? 0.624 -7.432 -14.280 1.00 84.31 186 GLY A O 1
ATOM 1439 N N . HIS A 1 187 ? 0.543 -6.627 -16.389 1.00 89.62 187 HIS A N 1
ATOM 1440 C CA . HIS A 1 187 ? 1.836 -7.128 -16.838 1.00 89.62 187 HIS A CA 1
ATOM 1441 C C . HIS A 1 187 ? 2.741 -5.993 -17.317 1.00 89.62 187 HIS A C 1
ATOM 1443 O O . HIS A 1 187 ? 2.320 -5.110 -18.069 1.00 89.62 187 HIS A O 1
ATOM 1449 N N . LEU A 1 188 ? 4.015 -6.063 -16.931 1.00 93.50 188 LEU A N 1
ATOM 1450 C CA . LEU A 1 188 ? 5.058 -5.240 -17.523 1.00 93.50 188 LEU A CA 1
ATOM 1451 C C . LEU A 1 188 ? 5.499 -5.884 -18.834 1.00 93.50 188 LEU A C 1
ATOM 1453 O O . LEU A 1 188 ? 5.870 -7.060 -18.859 1.00 93.50 188 LEU A O 1
ATOM 1457 N N . ARG A 1 189 ? 5.448 -5.125 -19.927 1.00 94.81 189 ARG A N 1
ATOM 1458 C CA . ARG A 1 189 ? 5.848 -5.595 -21.251 1.00 94.81 189 ARG A CA 1
ATOM 1459 C C . ARG A 1 189 ? 6.917 -4.701 -21.858 1.00 94.81 189 ARG A C 1
ATOM 1461 O O . ARG A 1 189 ? 6.964 -3.503 -21.597 1.00 94.81 189 ARG A O 1
ATOM 1468 N N . LEU A 1 190 ? 7.749 -5.295 -22.706 1.00 94.50 190 LEU A N 1
ATOM 1469 C CA . LEU A 1 190 ? 8.802 -4.605 -23.445 1.00 94.50 190 LEU A CA 1
ATOM 1470 C C . LEU A 1 190 ? 8.525 -4.632 -24.950 1.00 94.50 190 LEU A C 1
ATOM 1472 O O . LEU A 1 190 ? 8.109 -5.653 -25.511 1.00 94.50 190 LEU A O 1
ATOM 1476 N N . ARG A 1 191 ? 8.793 -3.509 -25.618 1.00 93.69 191 ARG A N 1
ATOM 1477 C CA . ARG A 1 191 ? 8.866 -3.390 -27.080 1.00 93.69 191 ARG A CA 1
ATOM 1478 C C . ARG A 1 191 ? 10.292 -3.010 -27.476 1.00 93.69 191 ARG A C 1
ATOM 1480 O O . ARG A 1 191 ? 10.919 -2.230 -26.773 1.00 93.69 191 ARG A O 1
ATOM 1487 N N . GLY A 1 192 ? 10.830 -3.628 -28.528 1.00 91.56 192 GLY A N 1
ATOM 1488 C CA . GLY A 1 192 ? 12.238 -3.472 -28.936 1.00 91.56 192 GLY A CA 1
ATOM 1489 C C . GLY A 1 192 ? 13.255 -4.150 -28.013 1.00 91.56 192 GLY A C 1
ATOM 1490 O O . GLY A 1 192 ? 14.304 -4.595 -28.467 1.00 91.56 192 GLY A O 1
ATOM 1491 N N . HIS A 1 193 ? 12.899 -4.334 -26.741 1.00 93.38 193 HIS A N 1
ATOM 1492 C CA . HIS A 1 193 ? 13.722 -4.959 -25.710 1.00 93.38 193 HIS A CA 1
ATOM 1493 C C . HIS A 1 193 ? 13.173 -6.326 -25.274 1.00 93.38 193 HIS A C 1
ATOM 1495 O O . HIS A 1 193 ? 12.082 -6.754 -25.670 1.00 93.38 193 HIS A O 1
ATOM 1501 N N . ARG A 1 194 ? 13.962 -7.017 -24.453 1.00 94.19 194 ARG A N 1
ATOM 1502 C CA . ARG A 1 194 ? 13.621 -8.263 -23.760 1.00 94.19 194 ARG A CA 1
ATOM 1503 C C . ARG A 1 194 ? 14.220 -8.219 -22.359 1.00 94.19 194 ARG A C 1
ATOM 1505 O O . ARG A 1 194 ? 15.236 -7.557 -22.166 1.00 94.19 194 ARG A O 1
ATOM 1512 N N . PHE A 1 195 ? 13.616 -8.941 -21.427 1.00 94.19 195 PHE A N 1
ATOM 1513 C CA . PHE A 1 195 ? 14.240 -9.262 -20.152 1.00 94.19 195 PHE A CA 1
ATOM 1514 C C . PHE A 1 195 ? 15.367 -10.241 -20.456 1.00 94.19 195 PHE A C 1
ATOM 1516 O O . PHE A 1 195 ? 15.110 -11.396 -20.770 1.00 94.19 195 PHE A O 1
ATOM 1523 N N . THR A 1 196 ? 16.602 -9.753 -20.526 1.00 92.31 196 THR A N 1
ATOM 1524 C CA . THR A 1 196 ? 17.772 -10.572 -20.866 1.00 92.31 196 THR A CA 1
ATOM 1525 C C . THR A 1 196 ? 17.916 -11.706 -19.861 1.00 92.31 196 THR A C 1
ATOM 1527 O O . THR A 1 196 ? 17.630 -11.527 -18.685 1.00 92.31 196 THR A O 1
ATOM 1530 N N . LEU A 1 197 ? 18.303 -12.894 -20.330 1.00 93.81 197 LEU A N 1
ATOM 1531 C CA . LEU A 1 197 ? 18.456 -14.048 -19.449 1.00 93.81 197 LEU A CA 1
ATOM 1532 C C . LEU A 1 197 ? 19.582 -13.774 -18.444 1.00 93.81 197 LEU A C 1
ATOM 1534 O O . LEU A 1 197 ? 20.719 -13.554 -18.863 1.00 93.81 197 LEU A O 1
ATOM 1538 N N . GLY A 1 198 ? 19.270 -13.804 -17.152 1.00 92.94 198 GLY A N 1
ATOM 1539 C CA . GLY A 1 198 ? 20.236 -13.531 -16.094 1.00 92.94 198 GLY A CA 1
ATOM 1540 C C . GLY A 1 198 ? 19.600 -13.560 -14.711 1.00 92.94 198 GLY A C 1
ATOM 1541 O O . GLY A 1 198 ? 18.381 -13.482 -14.581 1.00 92.94 198 GLY A O 1
ATOM 1542 N N . ASP A 1 199 ? 20.440 -13.665 -13.686 1.00 92.12 199 ASP A N 1
ATOM 1543 C CA . ASP A 1 199 ? 20.011 -13.676 -12.290 1.00 92.12 199 ASP A CA 1
ATOM 1544 C C . ASP A 1 199 ? 20.057 -12.253 -11.723 1.00 92.12 199 ASP A C 1
ATOM 1546 O O . ASP A 1 199 ? 21.078 -11.568 -11.816 1.00 92.12 199 ASP A O 1
ATOM 1550 N N . GLY A 1 200 ? 18.950 -11.796 -11.139 1.00 91.44 200 GLY A N 1
ATOM 1551 C CA . GLY A 1 200 ? 18.839 -10.494 -10.480 1.00 91.44 200 GLY A CA 1
ATOM 1552 C C . GLY A 1 200 ? 19.159 -9.278 -11.356 1.00 91.44 200 GLY A C 1
ATOM 1553 O O . GLY A 1 200 ? 19.492 -8.218 -10.831 1.00 91.44 200 GLY A O 1
ATOM 1554 N N . ASN A 1 201 ? 19.079 -9.416 -12.675 1.00 93.12 201 ASN A N 1
ATOM 1555 C CA . ASN A 1 201 ? 19.504 -8.398 -13.631 1.00 93.12 201 ASN A CA 1
ATOM 1556 C C . ASN A 1 201 ? 18.396 -7.408 -14.021 1.00 93.12 201 ASN A C 1
ATOM 1558 O O . ASN A 1 201 ? 18.664 -6.400 -14.676 1.00 93.12 201 ASN A O 1
ATOM 1562 N N . VAL A 1 202 ? 17.150 -7.679 -13.624 1.00 95.31 202 VAL A N 1
ATOM 1563 C CA . VAL A 1 202 ? 15.997 -6.816 -13.887 1.00 95.31 202 VAL A CA 1
ATOM 1564 C C . VAL A 1 202 ? 15.601 -6.100 -12.600 1.00 95.31 202 VAL A C 1
ATOM 1566 O O . VAL A 1 202 ? 15.137 -6.726 -11.649 1.00 95.31 202 VAL A O 1
ATOM 1569 N N . GLN A 1 203 ? 15.731 -4.775 -12.581 1.00 94.44 203 GLN A N 1
ATOM 1570 C CA . GLN A 1 203 ? 15.308 -3.927 -11.469 1.00 94.44 203 GLN A CA 1
ATOM 1571 C C . GLN A 1 203 ? 14.095 -3.094 -11.879 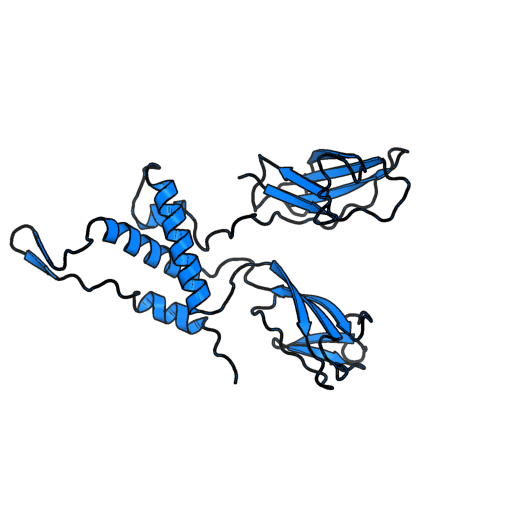1.00 94.44 203 GLN A C 1
ATOM 1573 O O . GLN A 1 203 ? 14.136 -2.339 -12.850 1.00 94.44 203 GLN A O 1
ATOM 1578 N N . ILE A 1 204 ? 13.008 -3.202 -11.120 1.00 93.81 204 ILE A N 1
ATOM 1579 C CA . ILE A 1 204 ? 11.754 -2.503 -11.404 1.00 93.81 204 ILE A CA 1
ATOM 1580 C C . ILE A 1 204 ? 11.340 -1.732 -10.158 1.00 93.81 204 ILE A C 1
ATOM 1582 O O . ILE A 1 204 ? 11.185 -2.319 -9.088 1.00 93.81 204 ILE A O 1
ATOM 1586 N N . SER A 1 205 ? 11.135 -0.424 -10.295 1.00 90.06 205 SER A N 1
ATOM 1587 C CA . SER A 1 205 ? 10.546 0.408 -9.243 1.00 90.06 205 SER A CA 1
ATOM 1588 C C . SER A 1 205 ? 9.128 0.790 -9.634 1.00 90.06 205 SER A C 1
ATOM 1590 O O . SER A 1 205 ? 8.900 1.311 -10.725 1.00 90.06 205 SER A O 1
ATOM 1592 N N . TYR A 1 206 ? 8.163 0.526 -8.759 1.00 85.75 206 TYR A N 1
ATOM 1593 C CA . TYR A 1 206 ? 6.746 0.758 -9.026 1.00 85.75 206 TYR A CA 1
ATOM 1594 C C . TYR A 1 206 ? 5.982 1.086 -7.748 1.00 85.75 206 TYR A C 1
ATOM 1596 O O . TYR A 1 206 ? 6.392 0.725 -6.644 1.00 85.75 206 TYR A O 1
ATOM 1604 N N . THR A 1 207 ? 4.866 1.790 -7.898 1.00 83.69 207 THR A N 1
ATOM 1605 C CA . THR A 1 207 ? 3.912 2.020 -6.820 1.00 83.69 207 THR A CA 1
ATOM 1606 C C . THR A 1 207 ? 2.882 0.894 -6.802 1.00 83.69 207 THR A C 1
ATOM 1608 O O . THR A 1 207 ? 2.331 0.501 -7.836 1.00 83.69 207 THR A O 1
ATOM 1611 N N . CYS A 1 208 ? 2.639 0.331 -5.625 1.00 83.06 208 CYS A N 1
ATOM 1612 C CA . CYS A 1 208 ? 1.696 -0.765 -5.424 1.00 83.06 208 CYS A CA 1
ATOM 1613 C C . CYS A 1 208 ? 0.839 -0.544 -4.178 1.00 83.06 208 CYS A C 1
ATOM 1615 O O . CYS A 1 208 ? 1.203 0.242 -3.303 1.00 83.06 208 CYS A O 1
ATOM 1617 N N . GLY A 1 209 ? -0.273 -1.272 -4.105 1.00 81.56 209 GLY A N 1
ATOM 1618 C CA . GLY A 1 209 ? -1.258 -1.193 -3.031 1.00 81.56 209 GLY A CA 1
ATOM 1619 C C . GLY A 1 209 ? -2.418 -0.257 -3.357 1.00 81.56 209 GLY A C 1
ATOM 1620 O O . GLY A 1 209 ? -2.581 0.191 -4.492 1.00 81.56 209 GLY A O 1
ATOM 1621 N N . TYR A 1 210 ? -3.248 0.017 -2.355 1.00 77.06 210 TYR A N 1
ATOM 1622 C CA . TYR A 1 210 ? -4.456 0.814 -2.523 1.00 77.06 210 TYR A CA 1
ATOM 1623 C C . TYR A 1 210 ? -4.234 2.236 -1.999 1.00 77.06 210 TYR A C 1
ATOM 1625 O O . TYR A 1 210 ? -3.941 2.392 -0.813 1.00 77.06 210 TYR A O 1
ATOM 1633 N N . PRO A 1 211 ? -4.413 3.281 -2.8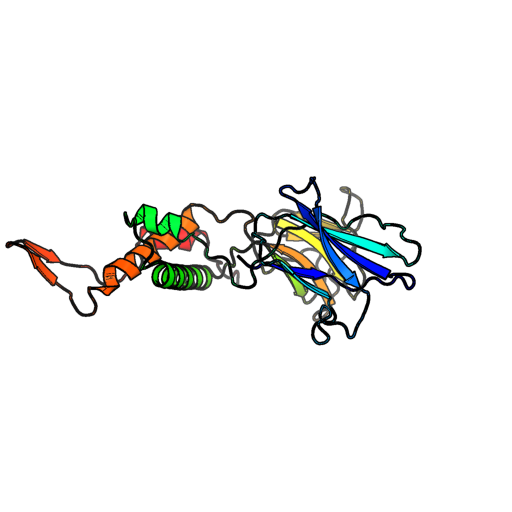34 1.00 70.75 211 PRO A N 1
ATOM 1634 C CA . PRO A 1 211 ? -4.384 4.671 -2.368 1.00 70.75 211 PRO A CA 1
ATOM 1635 C C . PRO A 1 211 ? -5.428 4.943 -1.278 1.00 70.75 211 PRO A C 1
ATOM 1637 O O . PRO A 1 211 ? -5.200 5.737 -0.373 1.00 70.75 211 PRO A O 1
ATOM 1640 N N . VAL A 1 212 ? -6.569 4.252 -1.362 1.00 75.88 212 VAL A N 1
ATOM 1641 C CA . VAL A 1 212 ? -7.637 4.255 -0.362 1.00 75.88 212 VAL A CA 1
ATOM 1642 C C . VAL A 1 212 ? -7.987 2.807 -0.049 1.00 75.88 212 VAL A C 1
ATOM 1644 O O . VAL A 1 212 ? -8.306 2.048 -0.964 1.00 75.88 212 VAL A O 1
ATOM 1647 N N . VAL A 1 213 ? -7.933 2.426 1.229 1.00 81.12 213 VAL A N 1
ATOM 1648 C CA . VAL A 1 213 ? -8.281 1.067 1.669 1.00 81.12 213 VAL A CA 1
ATOM 1649 C C . VAL A 1 213 ? -9.731 0.750 1.264 1.00 81.12 213 VAL A C 1
ATOM 1651 O O . VAL A 1 213 ? -10.624 1.540 1.589 1.00 81.12 213 VAL A O 1
ATOM 1654 N N . PRO A 1 214 ? -9.985 -0.383 0.580 1.00 85.06 214 PRO A N 1
ATOM 1655 C CA . PRO A 1 214 ? -11.335 -0.815 0.234 1.00 85.06 214 PRO A CA 1
ATOM 1656 C C . PRO A 1 214 ? -12.260 -0.887 1.458 1.00 85.06 214 PRO A C 1
ATOM 1658 O O . PRO A 1 214 ? -11.865 -1.337 2.537 1.00 85.06 214 PRO A O 1
ATOM 1661 N N . PHE A 1 215 ? -13.499 -0.410 1.305 1.00 85.19 215 PHE A N 1
ATOM 1662 C CA . PHE A 1 215 ? -14.444 -0.280 2.422 1.00 85.19 215 PHE A CA 1
ATOM 1663 C C . PHE A 1 215 ? -14.824 -1.632 3.046 1.00 85.19 215 PHE A C 1
ATOM 1665 O O . PHE A 1 215 ? -15.024 -1.732 4.252 1.00 85.19 215 PHE A O 1
ATOM 1672 N N . ASP A 1 216 ? -14.881 -2.680 2.235 1.00 88.50 216 ASP A N 1
ATOM 1673 C CA . ASP A 1 216 ? -15.121 -4.061 2.652 1.00 88.50 216 ASP A CA 1
ATOM 1674 C C . ASP A 1 216 ? -13.988 -4.617 3.534 1.00 88.50 216 ASP A C 1
ATOM 1676 O O . ASP A 1 216 ? -14.260 -5.202 4.583 1.00 88.50 216 ASP A O 1
ATOM 1680 N N . ILE A 1 217 ? -12.726 -4.370 3.174 1.00 89.06 217 ILE A N 1
ATOM 1681 C CA . ILE A 1 217 ? -11.554 -4.730 3.986 1.00 89.06 217 ILE A CA 1
ATOM 1682 C C . ILE A 1 217 ? -11.547 -3.955 5.302 1.00 89.06 217 ILE A C 1
ATOM 1684 O O . ILE A 1 217 ? -11.323 -4.533 6.368 1.00 89.06 217 ILE A O 1
ATOM 1688 N N . LYS A 1 218 ? -11.842 -2.655 5.246 1.00 88.81 218 LYS A N 1
ATOM 1689 C CA . LYS A 1 218 ? -11.976 -1.823 6.443 1.00 88.81 218 LYS A CA 1
ATOM 1690 C C . LYS A 1 218 ? -13.057 -2.374 7.379 1.00 88.81 218 LYS A C 1
ATOM 1692 O O . LYS A 1 218 ? -12.794 -2.581 8.563 1.00 88.81 218 LYS A O 1
ATOM 1697 N N . GLN A 1 219 ? -14.241 -2.679 6.848 1.00 89.25 219 GLN A N 1
ATOM 1698 C CA . GLN A 1 219 ? -15.342 -3.254 7.620 1.00 89.25 219 GLN A CA 1
ATOM 1699 C C . GLN A 1 219 ? -14.958 -4.604 8.241 1.00 89.25 219 GLN A C 1
ATOM 1701 O O . GLN A 1 219 ? -15.262 -4.848 9.408 1.00 89.25 219 GLN A O 1
ATOM 1706 N N . ALA A 1 220 ? -14.242 -5.454 7.502 1.00 90.31 220 ALA A N 1
ATOM 1707 C CA . ALA A 1 220 ? -13.752 -6.733 8.006 1.00 90.31 220 ALA A CA 1
ATOM 1708 C C . ALA A 1 220 ? -12.801 -6.572 9.206 1.00 90.31 220 ALA A C 1
ATOM 1710 O O . ALA A 1 220 ? -12.908 -7.304 10.194 1.00 90.31 220 ALA A O 1
ATOM 1711 N N . VAL A 1 221 ? -11.896 -5.591 9.155 1.00 90.31 221 VAL A N 1
ATOM 1712 C CA . VAL A 1 221 ? -10.980 -5.273 10.263 1.00 90.31 221 VAL A CA 1
ATOM 1713 C C . VAL A 1 221 ? -11.747 -4.747 11.477 1.00 90.31 221 VAL A C 1
ATOM 1715 O O . VAL A 1 221 ? -11.476 -5.188 12.597 1.00 90.31 221 VAL A O 1
ATOM 1718 N N . ILE A 1 222 ? -12.730 -3.866 11.267 1.00 90.81 222 ILE A N 1
ATOM 1719 C CA . ILE A 1 222 ? -13.595 -3.322 12.328 1.00 90.81 222 ILE A CA 1
ATOM 1720 C C . ILE A 1 222 ? -14.388 -4.441 13.009 1.00 90.81 222 ILE A C 1
ATOM 1722 O O . ILE A 1 222 ? -14.397 -4.533 14.238 1.00 90.81 222 ILE A O 1
ATOM 1726 N N . GLU A 1 223 ? -15.014 -5.329 12.236 1.00 90.00 223 GLU A N 1
ATOM 1727 C CA . GLU A 1 223 ? -15.795 -6.448 12.769 1.00 90.00 223 GLU A CA 1
ATOM 1728 C C . GLU A 1 223 ? -14.910 -7.392 13.600 1.00 90.00 223 GLU A C 1
ATOM 1730 O O . GLU A 1 223 ? -15.251 -7.734 14.736 1.00 90.00 223 GLU A O 1
ATOM 1735 N N . MET A 1 224 ? -13.721 -7.731 13.091 1.00 88.19 224 MET A N 1
ATOM 1736 C CA . MET A 1 224 ? -12.736 -8.563 13.790 1.00 88.19 224 MET A CA 1
ATOM 1737 C C . MET A 1 224 ? -12.217 -7.924 15.081 1.00 88.19 224 MET A C 1
ATOM 1739 O O . MET A 1 224 ? -12.127 -8.593 16.117 1.00 88.19 224 MET A O 1
ATOM 1743 N N . ALA A 1 225 ? -11.872 -6.637 15.043 1.00 89.94 225 ALA A N 1
ATOM 1744 C CA . ALA A 1 225 ? -11.411 -5.905 16.218 1.00 89.94 225 ALA A CA 1
ATOM 1745 C C . ALA A 1 225 ? -12.531 -5.773 17.263 1.00 89.94 225 ALA A C 1
ATOM 1747 O O . ALA A 1 225 ? -12.294 -5.989 18.453 1.00 89.94 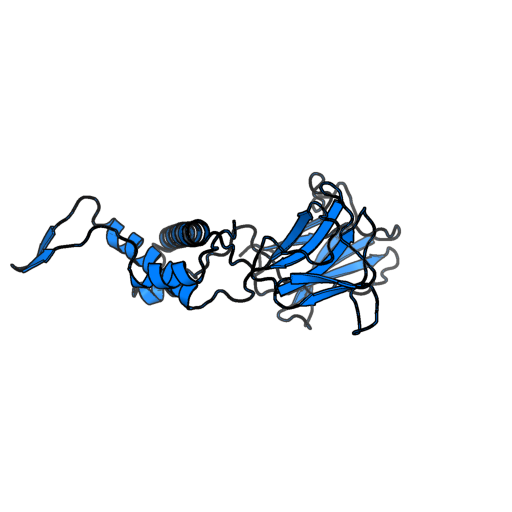225 ALA A O 1
ATOM 1748 N N . GLY A 1 226 ? -13.762 -5.504 16.822 1.00 89.56 226 GLY A N 1
ATOM 1749 C CA . GLY A 1 226 ? -14.941 -5.411 17.680 1.00 89.56 226 GLY A CA 1
ATOM 1750 C C . GLY A 1 226 ? -15.288 -6.732 18.367 1.00 89.56 226 GLY A C 1
ATOM 1751 O O . GLY A 1 226 ? -15.614 -6.737 19.556 1.00 89.56 226 GLY A O 1
ATOM 1752 N N . LEU A 1 227 ? -15.156 -7.860 17.664 1.00 86.69 227 LEU A N 1
ATOM 1753 C CA . LEU A 1 227 ? -15.317 -9.192 18.256 1.00 86.69 227 LEU A CA 1
ATOM 1754 C C . LEU A 1 227 ? -14.265 -9.456 19.332 1.00 86.69 227 LEU A C 1
ATOM 1756 O O . LEU A 1 227 ? -14.621 -9.779 20.464 1.00 86.69 227 LEU A O 1
ATOM 1760 N N . LYS A 1 228 ? -12.984 -9.210 19.032 1.00 85.38 228 LYS A N 1
ATOM 1761 C CA . LYS A 1 228 ? -11.899 -9.351 20.018 1.00 85.38 228 LYS A CA 1
ATOM 1762 C C . LYS A 1 228 ? -12.106 -8.452 21.240 1.00 85.38 228 LYS A C 1
ATOM 1764 O O . LYS A 1 228 ? -11.842 -8.881 22.362 1.00 85.38 228 LYS A O 1
ATOM 1769 N N . TYR A 1 229 ? -12.597 -7.228 21.040 1.00 88.44 229 TYR A N 1
ATOM 1770 C CA . TYR A 1 229 ? -12.915 -6.315 22.136 1.00 88.44 229 TYR A CA 1
ATOM 1771 C C . TYR A 1 229 ? -14.060 -6.852 23.007 1.00 88.44 229 TYR A C 1
ATOM 1773 O O . TYR A 1 229 ? -13.950 -6.847 24.231 1.00 88.44 229 TYR A O 1
ATOM 1781 N N . ARG A 1 230 ? -15.142 -7.360 22.401 1.00 85.06 230 ARG A N 1
ATOM 1782 C CA . ARG A 1 230 ? -16.290 -7.935 23.127 1.00 85.06 230 ARG A CA 1
ATOM 1783 C C . ARG A 1 230 ? -15.934 -9.224 23.868 1.00 85.06 230 ARG A C 1
ATOM 1785 O O . ARG A 1 230 ? -16.419 -9.439 24.976 1.00 85.06 230 ARG A O 1
ATOM 1792 N N . ASP A 1 231 ? -15.069 -10.053 23.295 1.00 82.38 231 ASP A N 1
ATOM 1793 C CA . ASP A 1 231 ? -14.687 -11.342 23.876 1.00 82.38 231 ASP A CA 1
ATOM 1794 C C . ASP A 1 231 ? -13.678 -11.222 25.027 1.00 82.38 231 ASP A C 1
ATOM 1796 O O . ASP A 1 231 ? -13.481 -12.183 25.775 1.00 82.38 231 ASP A O 1
ATOM 1800 N N . ARG A 1 232 ? -13.115 -10.026 25.265 1.00 79.31 232 ARG A N 1
ATOM 1801 C CA . ARG A 1 232 ? -12.210 -9.761 26.400 1.00 79.31 232 ARG A CA 1
ATOM 1802 C C . ARG A 1 232 ? -12.818 -10.142 27.755 1.00 79.31 232 ARG A C 1
ATOM 1804 O O . ARG A 1 232 ? -12.101 -10.552 28.659 1.00 79.31 232 ARG A O 1
ATOM 1811 N N . THR A 1 233 ? -14.138 -10.017 27.904 1.00 75.69 233 THR A N 1
ATOM 1812 C CA . THR A 1 233 ? -14.864 -10.318 29.151 1.00 75.69 233 THR A CA 1
ATOM 1813 C C . THR A 1 233 ? -15.307 -11.783 29.259 1.00 75.69 233 THR A C 1
ATOM 1815 O O . THR A 1 233 ? -15.848 -12.186 30.291 1.00 75.69 233 THR A O 1
ATOM 1818 N N . ARG A 1 234 ? -15.083 -12.593 28.212 1.00 67.50 234 ARG A N 1
ATOM 1819 C CA . ARG A 1 234 ? -15.664 -13.938 28.030 1.00 67.50 234 ARG A CA 1
ATOM 1820 C C . ARG A 1 234 ? -14.638 -15.069 28.007 1.00 67.50 234 ARG A C 1
ATOM 1822 O O . ARG A 1 234 ? -14.993 -16.204 27.698 1.00 67.50 234 ARG A O 1
ATOM 1829 N N . ILE A 1 235 ? -13.378 -14.789 28.333 1.00 64.69 235 ILE A N 1
ATOM 1830 C CA . ILE A 1 235 ? -12.304 -15.791 28.326 1.00 64.69 235 ILE A CA 1
ATOM 1831 C C . ILE A 1 235 ? -12.712 -16.982 29.216 1.00 64.69 235 ILE A C 1
ATOM 1833 O O . ILE A 1 235 ? -12.845 -16.843 30.430 1.00 64.69 235 ILE A O 1
ATOM 1837 N N . GLY A 1 236 ? -12.949 -18.147 28.599 1.00 61.69 236 GLY A N 1
ATOM 1838 C CA . GLY A 1 236 ? -13.333 -19.387 29.288 1.00 61.69 236 GLY A CA 1
ATOM 1839 C C . GLY A 1 236 ? -14.828 -19.570 29.600 1.00 61.69 236 GLY A C 1
ATOM 1840 O O . GLY A 1 236 ? -15.169 -20.525 30.294 1.00 61.69 236 GLY A O 1
ATOM 1841 N N . LYS A 1 237 ? -15.729 -18.710 29.100 1.00 60.12 237 LYS A N 1
ATOM 1842 C CA . LYS A 1 237 ? -17.189 -18.847 29.280 1.00 60.12 237 LYS A CA 1
ATOM 1843 C C . LYS A 1 237 ? -17.871 -19.287 27.977 1.00 60.12 237 LYS A C 1
ATOM 1845 O O . LYS A 1 237 ? -17.832 -18.561 26.991 1.00 60.12 237 LYS A O 1
ATOM 1850 N N . THR A 1 238 ? -18.523 -20.453 27.974 1.00 56.66 238 THR A N 1
ATOM 1851 C CA . THR A 1 238 ? -19.239 -21.013 26.802 1.00 56.66 238 THR A CA 1
ATOM 1852 C C . THR A 1 238 ? -20.763 -20.842 26.862 1.00 56.66 238 THR A C 1
ATOM 1854 O O . THR A 1 238 ? -21.439 -20.938 25.840 1.00 56.66 238 THR A O 1
ATOM 1857 N N . SER A 1 239 ? -21.315 -20.539 28.040 1.00 53.75 239 SER A N 1
ATOM 1858 C CA . SER A 1 239 ? -22.740 -20.259 28.246 1.00 53.75 239 SER A CA 1
ATOM 1859 C C . SER A 1 239 ? -22.937 -19.347 29.454 1.00 53.75 239 SER A C 1
ATOM 1861 O O . SER A 1 239 ? -22.287 -19.546 30.482 1.00 53.75 239 SER A O 1
ATOM 1863 N N . GLU A 1 240 ? -23.868 -18.402 29.362 1.00 56.56 240 GLU A N 1
ATOM 1864 C CA . GLU A 1 240 ? -24.302 -17.568 30.486 1.00 56.56 240 GLU A CA 1
ATOM 1865 C C . GLU A 1 240 ? -25.835 -17.569 30.527 1.00 56.56 240 GLU A C 1
ATOM 1867 O O . GLU A 1 240 ? -26.495 -17.437 29.494 1.00 56.56 240 GLU A O 1
ATOM 1872 N N . SER A 1 241 ? -26.413 -17.788 31.710 1.00 48.47 241 SER A N 1
ATOM 1873 C CA . SER A 1 241 ? -27.860 -17.709 31.907 1.00 48.47 241 SER A CA 1
ATOM 1874 C C . SER A 1 241 ? -28.213 -16.335 32.464 1.00 48.47 241 SER A C 1
ATOM 1876 O O . SER A 1 241 ? -27.916 -16.047 33.625 1.00 48.47 241 SER A O 1
ATOM 1878 N N . MET A 1 242 ? -28.878 -15.499 31.671 1.00 50.28 242 MET A N 1
ATOM 1879 C CA . MET A 1 242 ? -29.498 -14.266 32.159 1.00 50.28 242 MET A CA 1
ATOM 1880 C C . MET A 1 242 ? -31.010 -14.475 32.244 1.00 50.28 242 MET A C 1
ATOM 1882 O O . MET A 1 242 ? -31.644 -14.854 31.264 1.00 50.28 242 MET A O 1
ATOM 1886 N N . ALA A 1 243 ? -31.586 -14.251 33.430 1.00 53.47 243 ALA A N 1
ATOM 1887 C CA . ALA A 1 243 ? -33.035 -14.244 33.671 1.00 53.47 243 ALA A CA 1
ATOM 1888 C C . ALA A 1 243 ? -33.818 -15.450 33.090 1.00 53.47 243 ALA A C 1
ATOM 1890 O O . ALA A 1 243 ? -34.921 -15.295 32.576 1.00 53.47 243 ALA A O 1
ATOM 1891 N N . GLY A 1 244 ? -33.255 -16.663 33.163 1.00 55.28 244 GLY A N 1
ATOM 1892 C CA . GLY A 1 244 ? -33.920 -17.892 32.703 1.00 55.28 244 GLY A CA 1
ATOM 1893 C C . GLY A 1 244 ? -33.815 -18.181 31.199 1.00 55.28 244 GLY A C 1
ATOM 1894 O O . GLY A 1 244 ? -34.311 -19.215 30.758 1.00 55.28 244 GLY A O 1
ATOM 1895 N N . GLN A 1 245 ? -33.135 -17.335 30.418 1.00 42.53 245 GLN A N 1
ATOM 1896 C CA . GLN A 1 245 ? -32.758 -17.637 29.035 1.00 42.53 245 GLN A CA 1
ATOM 1897 C C . GLN A 1 245 ? -31.282 -18.049 28.978 1.00 42.53 245 GLN A C 1
ATOM 1899 O O . GLN A 1 245 ? -30.395 -17.340 29.459 1.00 42.53 245 GLN A O 1
ATOM 1904 N N . SER A 1 246 ? -31.023 -19.231 28.417 1.00 43.88 246 SER A N 1
ATOM 1905 C CA . SER A 1 246 ? -29.669 -19.693 28.116 1.00 43.88 246 SER A CA 1
ATOM 1906 C C . SER A 1 246 ? -29.258 -19.125 26.765 1.00 43.88 246 SER A C 1
ATOM 1908 O O . SER A 1 246 ? -29.871 -19.445 25.746 1.00 43.88 246 SER A O 1
ATOM 1910 N N . VAL A 1 247 ? -28.234 -18.275 26.755 1.00 50.84 247 VAL A N 1
ATOM 1911 C CA . VAL A 1 247 ? -27.602 -17.832 25.512 1.00 50.84 247 VAL A CA 1
ATOM 1912 C C . VAL A 1 247 ? -26.405 -18.745 25.270 1.00 50.84 247 VAL A C 1
ATOM 1914 O O . VAL A 1 247 ? -25.465 -18.785 26.066 1.00 50.84 247 VAL A O 1
ATOM 1917 N N . SER A 1 248 ? -26.479 -19.535 24.199 1.00 47.69 248 SER A N 1
ATOM 1918 C CA . SER A 1 248 ? -25.363 -20.355 23.725 1.00 47.69 248 SER A CA 1
ATOM 1919 C C . SER A 1 248 ? -24.482 -19.512 22.813 1.00 47.69 248 SER A C 1
ATOM 1921 O O . SER A 1 248 ? -24.973 -18.930 21.845 1.00 47.69 248 SER A O 1
ATOM 1923 N N . PHE A 1 249 ? -23.190 -19.434 23.123 1.00 47.16 249 PHE A N 1
ATOM 1924 C CA . PHE A 1 249 ? -22.229 -18.649 22.355 1.00 47.16 249 PHE A CA 1
ATOM 1925 C C . PHE A 1 249 ? -21.404 -19.571 21.454 1.00 47.16 249 PHE A C 1
ATOM 1927 O O . PHE A 1 249 ? -20.917 -20.612 21.897 1.00 47.16 249 PHE A O 1
ATOM 1934 N N . LEU A 1 250 ? -21.246 -19.196 20.183 1.00 52.62 250 LEU A N 1
ATOM 1935 C CA . LEU A 1 250 ? -20.332 -19.889 19.278 1.00 52.62 250 LEU A CA 1
ATOM 1936 C C . LEU A 1 250 ? -18.880 -19.505 19.628 1.00 52.62 250 LEU A C 1
ATOM 1938 O O . LEU A 1 250 ? -18.635 -18.347 19.973 1.00 52.62 250 LEU A O 1
ATOM 1942 N N . PRO A 1 251 ? -17.918 -20.445 19.560 1.00 48.84 251 PRO A N 1
ATOM 1943 C CA . PRO A 1 251 ? -16.505 -20.139 19.771 1.00 48.84 251 PRO A CA 1
ATOM 1944 C C . PRO A 1 251 ? -16.002 -19.127 18.735 1.00 48.84 251 PRO A C 1
ATOM 1946 O O . PRO A 1 251 ? -16.598 -18.990 17.668 1.00 48.84 251 PRO A O 1
ATOM 1949 N N . ALA A 1 252 ? -14.901 -18.439 19.061 1.00 56.44 252 ALA A N 1
ATOM 1950 C CA . ALA A 1 252 ? -14.267 -17.400 18.247 1.00 56.44 252 ALA A CA 1
ATOM 1951 C C . ALA A 1 252 ? -13.814 -17.933 16.874 1.00 56.44 252 ALA A C 1
ATOM 1953 O O . ALA A 1 252 ? -12.653 -18.277 16.655 1.00 56.44 252 ALA A O 1
ATOM 1954 N N . VAL A 1 253 ? -14.765 -18.021 15.953 1.00 63.78 253 VAL A N 1
ATOM 1955 C CA . VAL A 1 253 ? -14.579 -18.301 14.535 1.00 63.78 253 VAL A CA 1
ATOM 1956 C C . VAL A 1 253 ? -14.682 -16.959 13.825 1.00 63.78 253 VAL A C 1
ATOM 1958 O O . VAL A 1 253 ? -15.578 -16.167 14.118 1.00 63.78 253 VAL A O 1
ATOM 1961 N N . VAL A 1 254 ? -13.744 -16.686 12.917 1.00 72.38 254 VAL A N 1
ATOM 1962 C CA . VAL A 1 254 ? -13.819 -15.514 12.036 1.00 72.38 254 VAL A CA 1
ATOM 1963 C C . VAL A 1 254 ? -15.196 -15.515 11.361 1.00 72.38 254 VAL A C 1
ATOM 1965 O O . VAL A 1 254 ? -15.579 -16.558 10.823 1.00 72.38 254 VAL A O 1
ATOM 1968 N N . PRO A 1 255 ? -15.959 -14.407 11.389 1.00 79.81 255 PRO A N 1
ATOM 1969 C CA . PRO A 1 255 ? -17.281 -14.371 10.777 1.00 79.81 255 PRO A CA 1
ATOM 1970 C C . PRO A 1 255 ? -17.233 -14.819 9.319 1.00 79.81 255 PRO A C 1
ATOM 1972 O O . PRO A 1 255 ? -16.313 -14.468 8.579 1.00 79.81 255 PRO A O 1
ATOM 1975 N N . LEU A 1 256 ? -18.241 -15.577 8.884 1.00 80.75 256 LEU A N 1
ATOM 1976 C CA . LEU A 1 256 ? -18.303 -16.058 7.502 1.00 80.75 256 LEU A CA 1
ATOM 1977 C C . LEU A 1 256 ? -18.388 -14.894 6.498 1.00 80.75 256 LEU A C 1
ATOM 1979 O O . LEU A 1 256 ? -17.846 -14.997 5.403 1.00 80.75 256 LEU A O 1
ATOM 1983 N N . SER A 1 257 ? -19.015 -13.780 6.892 1.00 83.56 257 SER A N 1
ATOM 1984 C CA . SER A 1 257 ? -19.024 -12.512 6.148 1.00 83.56 257 SER A CA 1
ATOM 1985 C C . SER A 1 257 ? -17.608 -11.998 5.893 1.00 83.56 257 SER A C 1
ATOM 1987 O O . SER A 1 257 ? -17.254 -11.699 4.756 1.00 83.56 257 SER A O 1
ATOM 1989 N N . VAL A 1 258 ? -16.789 -11.949 6.945 1.00 85.00 258 VAL A N 1
ATOM 1990 C CA . VAL A 1 258 ? -15.391 -11.519 6.881 1.00 85.00 258 VAL A CA 1
ATOM 1991 C C . VAL A 1 258 ? -14.587 -12.462 5.993 1.00 85.00 258 VAL A C 1
ATOM 1993 O O . VAL A 1 258 ? -13.890 -11.996 5.099 1.00 85.00 258 VAL A O 1
ATOM 1996 N N . LEU A 1 259 ? -14.716 -13.779 6.174 1.00 85.25 259 LEU A N 1
ATOM 1997 C CA . LEU A 1 259 ? -14.005 -14.754 5.340 1.00 85.25 259 LEU A CA 1
ATOM 1998 C C . LEU A 1 259 ? -14.367 -14.627 3.856 1.00 85.25 259 LEU A C 1
ATOM 2000 O O . LEU A 1 259 ? -13.467 -14.629 3.026 1.00 85.25 259 LEU A O 1
ATOM 2004 N N . ALA A 1 260 ? -15.648 -14.443 3.526 1.00 85.81 260 ALA A N 1
ATOM 2005 C CA . ALA A 1 260 ? -16.087 -14.272 2.142 1.00 85.81 260 ALA A CA 1
ATOM 2006 C C . ALA A 1 260 ? -15.462 -13.035 1.474 1.00 85.81 260 ALA A C 1
ATOM 2008 O O . ALA A 1 260 ? -15.083 -13.095 0.305 1.00 85.81 260 ALA A O 1
ATOM 2009 N N . VAL A 1 261 ? -15.316 -11.931 2.218 1.00 88.06 261 VAL A N 1
ATOM 2010 C CA . VAL A 1 261 ? -14.594 -10.743 1.740 1.00 88.06 261 VAL A CA 1
ATOM 2011 C C . VAL A 1 261 ? -13.113 -11.068 1.563 1.00 88.06 261 VAL A C 1
ATOM 2013 O O . VAL A 1 261 ? -12.558 -10.823 0.499 1.00 88.06 261 VAL A O 1
ATOM 2016 N N . LEU A 1 262 ? -12.466 -11.659 2.570 1.00 86.44 262 LEU A N 1
ATOM 2017 C CA . LEU A 1 262 ? -11.030 -11.944 2.527 1.00 86.44 262 LEU A CA 1
ATOM 2018 C C . LEU A 1 262 ? -10.641 -12.930 1.417 1.00 86.44 262 LEU A C 1
ATOM 2020 O O . LEU A 1 262 ? -9.598 -12.750 0.788 1.00 86.44 262 LEU A O 1
ATOM 2024 N N . ASP A 1 263 ? -11.476 -13.928 1.133 1.00 86.38 263 ASP A N 1
ATOM 2025 C CA . ASP A 1 263 ? -11.251 -14.884 0.047 1.00 86.38 263 ASP A CA 1
ATOM 2026 C C . ASP A 1 263 ? -11.234 -14.204 -1.332 1.00 86.38 263 ASP A C 1
ATOM 2028 O O . ASP A 1 263 ? -10.467 -14.619 -2.200 1.00 86.38 263 ASP A O 1
ATOM 2032 N N . ALA A 1 264 ? -11.990 -13.117 -1.526 1.00 85.75 264 ALA A N 1
ATOM 2033 C CA . ALA A 1 264 ? -11.977 -12.353 -2.776 1.00 85.75 264 ALA A CA 1
ATOM 2034 C C . ALA A 1 264 ? -10.637 -11.634 -3.032 1.00 85.75 264 ALA A C 1
ATOM 2036 O O . ALA A 1 264 ? -10.255 -11.431 -4.184 1.00 85.75 264 ALA A O 1
ATOM 2037 N N . TYR A 1 265 ? -9.908 -11.279 -1.969 1.00 84.75 265 TYR A N 1
ATOM 2038 C CA . TYR A 1 265 ? -8.599 -10.618 -2.052 1.00 84.75 265 TYR A CA 1
ATOM 2039 C C . TYR A 1 265 ? -7.427 -11.584 -1.899 1.00 84.75 265 TYR A C 1
ATOM 2041 O O . TYR A 1 265 ? -6.269 -11.172 -1.993 1.00 84.75 265 TYR A O 1
ATOM 2049 N N . ARG A 1 266 ? -7.692 -12.865 -1.641 1.00 81.88 266 ARG A N 1
ATOM 2050 C CA . ARG A 1 266 ? -6.643 -13.840 -1.378 1.00 81.88 266 ARG A CA 1
ATOM 2051 C C . ARG A 1 266 ? -5.772 -14.025 -2.616 1.00 81.88 266 ARG A C 1
ATOM 2053 O O . ARG A 1 266 ? -6.252 -14.402 -3.685 1.00 81.88 266 ARG A O 1
ATOM 2060 N N . ARG A 1 267 ? -4.461 -13.806 -2.469 1.00 71.12 267 ARG A N 1
ATOM 2061 C CA . ARG A 1 267 ? -3.492 -14.158 -3.511 1.00 71.12 267 ARG A CA 1
ATOM 2062 C C . ARG A 1 267 ? -3.488 -15.670 -3.652 1.00 71.12 267 ARG A C 1
ATOM 2064 O O . ARG A 1 267 ? -2.947 -16.381 -2.810 1.00 71.12 267 ARG A O 1
ATOM 2071 N N . ILE A 1 268 ? -4.096 -16.152 -4.727 1.00 60.78 268 ILE A N 1
ATOM 2072 C CA . ILE A 1 268 ? -3.922 -17.527 -5.171 1.00 60.78 268 ILE A CA 1
ATOM 2073 C C . ILE A 1 268 ? -2.523 -17.578 -5.788 1.00 60.78 268 ILE A C 1
ATOM 2075 O O . ILE A 1 268 ? -2.291 -16.885 -6.784 1.00 60.78 268 ILE A O 1
ATOM 2079 N N . PRO A 1 269 ? -1.571 -18.332 -5.212 1.00 50.56 269 PRO A N 1
ATOM 2080 C CA . PRO A 1 269 ? -0.293 -18.547 -5.862 1.00 50.56 269 PRO A CA 1
ATOM 2081 C C . PRO A 1 269 ? -0.592 -19.260 -7.178 1.00 50.56 269 PRO A C 1
ATOM 2083 O O . PRO A 1 269 ? -1.056 -20.400 -7.183 1.00 50.56 269 PRO A O 1
ATOM 2086 N N . CYS A 1 270 ? -0.397 -18.573 -8.296 1.00 44.72 270 CYS A N 1
ATOM 2087 C CA . CYS A 1 270 ? -0.265 -19.249 -9.573 1.00 44.72 270 CYS A CA 1
ATOM 2088 C C . CYS A 1 270 ? 1.031 -20.067 -9.492 1.00 44.72 270 CYS A C 1
ATOM 2090 O O . CYS A 1 270 ? 2.116 -19.486 -9.436 1.00 44.72 270 CYS A O 1
ATOM 2092 N N . LEU A 1 271 ? 0.865 -21.387 -9.349 1.00 34.06 271 LEU A N 1
ATOM 2093 C CA . LEU A 1 271 ? 1.921 -22.397 -9.438 1.00 34.06 271 LEU A CA 1
ATOM 2094 C C . LEU A 1 271 ? 2.536 -22.417 -10.839 1.00 34.06 271 LEU A C 1
ATOM 2096 O O . LEU A 1 271 ? 1.770 -22.219 -11.812 1.00 34.06 271 LEU A O 1
#

Foldseek 3Di:
DKFKDKDADDPDDQFQWKFKWKAQDQVGPTDTDDTGGPDCPDPQHDVVVNIGMDIDPPFDQSMKMWIWTAGPVRDIDDIDRIDGTDDPDHPQLADLVVLCVVLVHDDCPCSVVLVVLSVVLRVVLCVLQVADQDWDKDKDFFFFDQAFKDADPHPDFDWWDWKFFQNHTFDPAPDDQGFGWDDDPRIIGTDPDGNPGGGRRIITITIHHHPRRDPLLRVLSSVSSNVVVVCPVVVPPQWDDDPNDIDGDDPPDRDPSSVVSSVVSHPDPPD

Secondary structure (DSSP, 8-state):
--EEEEEPPPS-S-EEEEEEEEESSTT---EEEEEEE--TTSTTEETTTTEEEEEETT--TT-EEEEEEEETT-PBPPPPPPEE---SS---SS-HHHHHHHHT---STTHHHHHHHHHHHHHHHHHHH----B-EEEEEEEEE-SSSEEE-SSSSEEEEEEEEETTEEE-B--STTS-EEEEETTEEEEES----SEEEEEEEEEEESBSS--HHHHHHHHHHHHHHHHHTT-TT-SEEEETTEEEEPPPSPPPHHHHHHHHHH------